Protein AF-D4K401-F1 (afdb_monomer_lite)

Sequence (372 aa):
MQKNMTDRTPGSYDDFVAYLGTVRTEEELFSRLTYWFAGQNRPEDVLSRSELVEARAKELGFWQGLTFRMERWLTDGKSELEAVGREEFQSRIAEDYAAYREKADAARARFRDRRRAAPLSFTPDCLENVPIQNVSWLVEGLLPMGEVSLLGADGGTGKGIWQAQLIAYVTAGRTSGFFPQPPEKTGSVLIFSGEDDPGKVLKARLADSSDIWDIARSVLMMGRDKNSEKLYLSHEKSSYSAPARTALLHIEQAKVEGVTTAVAVFDSRTDKKDADFVEERRVRTAQTKEDTAQTILDILSESKTASMGSEELCAEVLKQMNCSKRTFDNARAELKQAGKIKTVKLRERDGRNKNYIMLSYCGETSCDVRNI

InterPro domains:
  IPR027417 P-loop containing nucleoside triphosphate hydrolase [G3DSA:3.40.50.300] (126-208)

Organism: NCBI:txid718252

Secondary structure (DSSP, 8-state):
----TT-PPTT-HHHHHHHHTT--SHHHHTSHHHHHHHTT--TT-SS-HHHHHHHHHHHTTTTTTHHHHHHHHHHHHHHHHHHH-HHHHHHHHHHHHHHHHHHHHHHHHHHHHHHHH-S-------GGGS---PPPEEETTTEETTS-------TTSSHHHHHHHHHHHHHH----SS--S--SS---------SS-IIIIIHHHHHS-HHHHHH-SEEEEEEE-TTT--EEEEEEEESSSPPPPEEEEEEEEEEETTEEEEEEEEEEEES--HHHHHHPPP-----SHHHHHHHHHHHHHHSTTSEEEHHHHHHHHHHHH---HHHHHHHHHHHHHTTSEEEEEEE-TTS-EEEEEEE----S--------

Foldseek 3Di:
DDDPPPDDDPLDLVVLLVLLVPDQDPCSLLDLLLLSSQVSADPPRPDRSVVSSVVSCVVNVVPVPVVVVVVVSNVVSVVVCVPCHPVVSVVVSVVVVVVSVVVVVVVVVVVVVLLVVDPDNPDDDDPVPDDDDDFDAPAPPPHTPPDDDDDDDDPPPCPVVVVLVSQCQQAVQDADPVRNGGGPHHDHDDDDDDPADVVPGVCVVCVVPCSVVVSDQWDWDWDAQLAPRWIKIFTDDHNPDPGDFIWTWHWDFDQDSNDTDTDTHTDDGHNDHPVNRVPDDHAAADPDLVVLLVVLQVVLVPDPQSKDFPVVSLVVSCRRHVDDSVSNVVSVVVCVVVQQKDWDWDQDPVRDTTIMIGGRDDDDDDDPPPDD

Radius of gyration: 35.13 Å; chains: 1; bounding box: 84×52×98 Å

Structure (mmCIF, N/CA/C/O backbone):
data_AF-D4K401-F1
#
_entry.id   AF-D4K401-F1
#
loop_
_atom_site.group_PDB
_atom_site.id
_atom_site.type_symbol
_atom_site.label_atom_id
_atom_site.label_alt_id
_atom_site.label_comp_id
_atom_site.label_asym_id
_atom_site.label_entity_id
_atom_site.label_seq_id
_atom_site.pdbx_PDB_ins_code
_atom_site.Cartn_x
_atom_site.Cartn_y
_atom_site.Cartn_z
_atom_site.occupancy
_atom_site.B_iso_or_equiv
_atom_site.auth_seq_id
_atom_site.auth_comp_id
_atom_site.auth_asym_id
_atom_site.auth_atom_id
_atom_site.pdbx_PDB_model_num
ATOM 1 N N . MET A 1 1 ? 10.205 -10.934 -45.085 1.00 32.03 1 MET A N 1
ATOM 2 C CA . MET A 1 1 ? 11.564 -10.932 -44.495 1.00 32.03 1 MET A CA 1
ATOM 3 C C . MET A 1 1 ? 11.795 -9.582 -43.830 1.00 32.03 1 MET A C 1
ATOM 5 O O . MET A 1 1 ? 12.249 -8.658 -44.491 1.00 32.03 1 MET A O 1
ATOM 9 N N . GLN A 1 2 ? 11.408 -9.422 -42.562 1.00 31.53 2 GLN A N 1
ATOM 10 C CA . GLN A 1 2 ? 11.757 -8.214 -41.807 1.00 31.53 2 GLN A CA 1
ATOM 11 C C . GLN A 1 2 ? 13.230 -8.319 -41.403 1.00 31.53 2 GLN A C 1
ATOM 13 O O . GLN A 1 2 ? 13.634 -9.273 -40.741 1.00 31.53 2 GLN A O 1
ATOM 18 N N . LYS A 1 3 ? 14.045 -7.369 -41.865 1.00 30.27 3 LYS A N 1
ATOM 19 C CA . LYS A 1 3 ? 15.431 -7.189 -41.422 1.00 30.27 3 LYS A CA 1
ATOM 20 C C . LYS A 1 3 ? 15.388 -6.942 -39.910 1.00 30.27 3 LYS A C 1
ATOM 22 O O . LYS A 1 3 ? 14.691 -6.030 -39.475 1.00 30.27 3 LYS A O 1
ATOM 27 N N . ASN A 1 4 ? 16.093 -7.749 -39.119 1.00 34.34 4 ASN A N 1
ATOM 28 C CA . ASN A 1 4 ? 16.219 -7.539 -37.678 1.00 34.34 4 ASN A CA 1
ATOM 29 C C . ASN A 1 4 ? 16.719 -6.104 -37.417 1.00 34.34 4 ASN A C 1
ATOM 31 O O . ASN A 1 4 ? 17.880 -5.803 -37.674 1.00 34.34 4 ASN A O 1
ATOM 35 N N . MET A 1 5 ? 15.858 -5.229 -36.890 1.00 39.09 5 MET A N 1
ATOM 36 C CA . MET A 1 5 ? 16.157 -3.837 -36.494 1.00 39.09 5 MET A CA 1
ATOM 37 C C . MET A 1 5 ? 17.164 -3.720 -35.327 1.00 39.09 5 MET A C 1
ATOM 39 O O . MET A 1 5 ? 17.257 -2.685 -34.676 1.00 39.09 5 MET A O 1
ATOM 43 N N . THR A 1 6 ? 17.898 -4.785 -35.006 1.00 49.25 6 THR A N 1
ATOM 44 C CA . THR A 1 6 ? 18.795 -4.849 -33.845 1.00 49.25 6 THR A CA 1
ATOM 45 C C . THR A 1 6 ? 20.272 -4.750 -34.193 1.00 49.25 6 THR A C 1
ATOM 47 O O . THR A 1 6 ? 21.081 -4.650 -33.271 1.00 49.25 6 THR A O 1
ATOM 50 N N . ASP A 1 7 ? 20.643 -4.757 -35.475 1.00 53.47 7 ASP A N 1
ATOM 51 C CA . ASP A 1 7 ? 22.047 -4.626 -35.863 1.00 53.47 7 ASP A CA 1
ATOM 52 C C . ASP A 1 7 ? 22.381 -3.161 -36.134 1.00 53.47 7 ASP A C 1
ATOM 54 O O . ASP A 1 7 ? 22.271 -2.649 -37.248 1.00 53.47 7 ASP A O 1
ATOM 58 N N . ARG A 1 8 ? 22.714 -2.451 -35.053 1.00 69.44 8 ARG A N 1
ATOM 59 C CA . ARG A 1 8 ? 23.278 -1.104 -35.148 1.00 69.44 8 ARG A CA 1
ATOM 60 C C . ARG A 1 8 ? 24.599 -1.196 -35.899 1.00 69.44 8 ARG A C 1
ATOM 62 O O . ARG A 1 8 ? 25.442 -2.021 -35.549 1.00 69.44 8 ARG A O 1
ATOM 69 N N . THR A 1 9 ? 24.777 -0.342 -36.902 1.00 77.88 9 THR A N 1
ATOM 70 C CA . THR A 1 9 ? 26.033 -0.253 -37.647 1.00 77.88 9 THR A CA 1
ATOM 71 C C . THR A 1 9 ? 27.174 0.070 -36.671 1.00 77.88 9 THR A C 1
ATOM 73 O O . THR A 1 9 ? 27.046 1.055 -35.934 1.00 77.88 9 THR A O 1
ATOM 76 N N . PRO A 1 10 ? 28.272 -0.709 -36.643 1.00 79.25 10 PRO A N 1
ATOM 77 C CA . PRO A 1 10 ? 29.403 -0.445 -35.757 1.00 79.25 10 PRO A CA 1
ATOM 78 C C . PRO A 1 10 ? 29.920 0.989 -35.899 1.00 79.25 10 PRO A C 1
ATOM 80 O O . PRO A 1 10 ? 30.112 1.470 -37.018 1.00 79.25 10 PRO A O 1
ATOM 83 N N . GLY A 1 11 ? 30.108 1.690 -34.779 1.00 79.50 11 GLY A N 1
ATOM 84 C CA . GLY A 1 11 ? 30.597 3.079 -34.786 1.00 79.50 11 GLY A CA 1
ATOM 85 C C . GLY A 1 11 ? 29.540 4.141 -35.135 1.00 79.50 11 GLY A C 1
ATOM 86 O O . GLY A 1 11 ? 29.838 5.342 -35.134 1.00 79.50 11 GLY A O 1
ATOM 87 N N . SER A 1 12 ? 28.296 3.736 -35.420 1.00 85.56 12 SER A N 1
ATOM 88 C CA . SER A 1 12 ? 27.183 4.671 -35.634 1.00 85.56 12 SER A CA 1
ATOM 89 C C . SER A 1 12 ? 26.840 5.467 -34.374 1.00 85.56 12 SER A C 1
ATOM 91 O O . SER A 1 12 ? 27.224 5.107 -33.262 1.00 85.56 12 SER A O 1
ATOM 93 N N . TYR A 1 13 ? 26.094 6.555 -34.559 1.00 82.69 13 TYR A N 1
ATOM 94 C CA . TYR A 1 13 ? 25.612 7.387 -33.460 1.00 82.69 13 TYR A CA 1
ATOM 95 C C . TYR A 1 13 ? 24.784 6.577 -32.448 1.00 82.69 13 TYR A C 1
ATOM 97 O O . TYR A 1 13 ? 25.064 6.601 -31.252 1.00 82.69 13 TYR A O 1
ATOM 105 N N . ASP A 1 14 ? 23.840 5.766 -32.934 1.00 84.19 14 ASP A N 1
ATOM 106 C CA . ASP A 1 14 ? 22.995 4.909 -32.091 1.00 84.19 14 ASP A CA 1
ATOM 107 C C . ASP A 1 14 ? 23.788 3.836 -31.340 1.00 84.19 14 ASP A C 1
ATOM 109 O O . ASP A 1 14 ? 23.424 3.440 -30.228 1.00 84.19 14 ASP A O 1
ATOM 113 N N . ASP A 1 15 ? 24.856 3.327 -31.955 1.00 86.50 15 ASP A N 1
ATOM 114 C CA . ASP A 1 15 ? 25.764 2.378 -31.314 1.00 86.50 15 ASP A CA 1
ATOM 115 C C . ASP A 1 15 ? 26.569 3.055 -30.200 1.00 86.50 15 ASP A C 1
ATOM 117 O O . ASP A 1 15 ? 26.701 2.498 -29.110 1.00 86.50 15 ASP A O 1
ATOM 121 N N . PHE A 1 16 ? 26.999 4.299 -30.413 1.00 90.12 16 PHE A N 1
ATOM 122 C CA . PHE A 1 16 ? 27.696 5.070 -29.393 1.00 90.12 16 PHE A CA 1
ATOM 123 C C . PHE A 1 16 ? 26.806 5.431 -28.196 1.00 90.12 16 PHE A C 1
ATOM 125 O O . PHE A 1 16 ? 27.202 5.230 -27.047 1.00 90.12 16 PHE A O 1
ATOM 132 N N . VAL A 1 17 ? 25.577 5.898 -28.440 1.00 87.44 17 VAL A N 1
ATOM 133 C CA . VAL A 1 17 ? 24.598 6.180 -27.373 1.00 87.44 17 VAL A CA 1
ATOM 134 C C . VAL A 1 17 ? 24.331 4.922 -26.544 1.00 87.44 17 VAL A C 1
ATOM 136 O O . VAL A 1 17 ? 24.273 4.962 -25.314 1.00 87.44 17 VAL A O 1
ATOM 139 N N . ALA A 1 18 ? 24.214 3.776 -27.211 1.00 86.19 18 ALA A N 1
ATOM 140 C CA . ALA A 1 18 ? 24.029 2.502 -26.539 1.00 86.19 18 ALA A CA 1
ATOM 141 C C . ALA A 1 18 ? 25.227 2.090 -25.690 1.00 86.19 18 ALA A C 1
ATOM 143 O O . ALA A 1 18 ? 25.038 1.646 -24.557 1.00 86.19 18 ALA A O 1
ATOM 144 N N . TYR A 1 19 ? 26.433 2.252 -26.231 1.00 90.56 19 TYR A N 1
ATOM 145 C CA . TYR A 1 19 ? 27.680 2.012 -25.524 1.00 90.56 19 TYR A CA 1
ATOM 146 C C . TYR A 1 19 ? 27.774 2.876 -24.258 1.00 90.56 19 TYR A C 1
ATOM 148 O O . TYR A 1 19 ? 27.952 2.327 -23.169 1.00 90.56 19 TYR A O 1
ATOM 156 N N . LEU A 1 20 ? 27.533 4.189 -24.350 1.00 89.88 20 LEU A N 1
ATOM 157 C CA . LEU A 1 20 ? 27.521 5.088 -23.186 1.00 89.88 20 LEU A CA 1
ATOM 158 C C . LEU A 1 20 ? 26.487 4.668 -22.135 1.00 89.88 20 LEU A C 1
ATOM 160 O O . LEU A 1 20 ? 26.765 4.706 -20.937 1.00 89.88 20 LEU A O 1
ATOM 164 N N . GLY A 1 21 ? 25.327 4.170 -22.568 1.00 87.00 21 GLY A N 1
ATOM 165 C CA . GLY A 1 21 ? 24.317 3.590 -21.681 1.00 87.00 21 GLY A CA 1
ATOM 166 C C . GLY A 1 21 ? 24.797 2.365 -20.887 1.00 87.00 21 GLY A C 1
ATOM 167 O O . GLY A 1 21 ? 24.176 2.012 -19.879 1.00 87.00 21 GLY A O 1
ATOM 168 N N . THR A 1 22 ? 25.908 1.727 -21.276 1.00 86.75 22 THR A N 1
ATOM 169 C CA . THR A 1 22 ? 26.549 0.620 -20.537 1.00 86.75 22 THR A CA 1
ATOM 170 C C . THR A 1 22 ? 27.665 1.059 -19.591 1.00 86.75 22 THR A C 1
ATOM 172 O O . THR A 1 22 ? 27.947 0.331 -18.643 1.00 86.75 22 THR A O 1
ATOM 175 N N . VAL A 1 23 ? 28.229 2.255 -19.778 1.00 88.56 23 VAL A N 1
ATOM 176 C CA . VAL A 1 23 ? 29.328 2.798 -18.965 1.00 88.56 23 VAL A CA 1
ATOM 177 C C . VAL A 1 23 ? 28.854 3.079 -17.540 1.00 88.56 23 VAL A C 1
ATOM 179 O O . VAL A 1 23 ? 27.800 3.694 -17.335 1.00 88.56 23 VAL A O 1
ATOM 182 N N . ARG A 1 24 ? 29.590 2.601 -16.537 1.00 87.38 24 ARG A N 1
ATOM 183 C CA . ARG A 1 24 ? 29.271 2.775 -15.109 1.00 87.38 24 ARG A CA 1
ATOM 184 C C . ARG A 1 24 ? 30.411 3.388 -14.309 1.00 87.38 24 ARG A C 1
ATOM 186 O O . ARG A 1 24 ? 30.124 4.003 -13.288 1.00 87.38 24 ARG A O 1
ATOM 193 N N . THR A 1 25 ? 31.656 3.223 -14.746 1.00 88.19 25 THR A N 1
ATOM 194 C CA . THR A 1 25 ? 32.826 3.742 -14.027 1.00 88.19 25 THR A CA 1
ATOM 195 C C . THR A 1 25 ? 33.515 4.862 -14.792 1.00 88.19 25 THR A C 1
ATOM 197 O O . THR A 1 25 ? 33.257 5.088 -15.977 1.00 88.19 25 THR A O 1
ATOM 200 N N . GLU A 1 26 ? 34.385 5.582 -14.089 1.00 84.50 26 GLU A N 1
ATOM 201 C CA . GLU A 1 26 ? 35.172 6.657 -14.676 1.00 84.50 26 GLU A CA 1
ATOM 202 C C . GLU A 1 26 ? 36.169 6.111 -15.714 1.00 84.50 26 GLU A C 1
ATOM 204 O O . GLU A 1 26 ? 36.326 6.692 -16.785 1.00 84.50 26 GLU A O 1
ATOM 209 N N . GLU A 1 27 ? 36.775 4.953 -15.450 1.00 85.19 27 GLU A N 1
ATOM 210 C CA . GLU A 1 27 ? 37.719 4.298 -16.361 1.00 85.19 27 GLU A CA 1
ATOM 211 C C . GLU A 1 27 ? 37.040 3.822 -17.650 1.00 85.19 27 GLU A C 1
ATOM 213 O O . GLU A 1 27 ? 37.614 3.927 -18.732 1.00 85.19 27 GLU A O 1
ATOM 218 N N . GLU A 1 28 ? 35.804 3.320 -17.556 1.00 87.81 28 GLU A N 1
ATOM 219 C CA . GLU A 1 28 ? 35.008 2.952 -18.730 1.00 87.81 28 GLU A CA 1
ATOM 220 C C . GLU A 1 28 ? 34.645 4.200 -19.556 1.00 87.81 28 GLU A C 1
ATOM 222 O O . GLU A 1 28 ? 34.683 4.161 -20.788 1.00 87.81 28 GLU A O 1
ATOM 227 N N . LEU A 1 29 ? 34.331 5.318 -18.888 1.00 88.69 29 LEU A N 1
ATOM 228 C CA . LEU A 1 29 ? 33.978 6.573 -19.548 1.00 88.69 29 LEU A CA 1
ATOM 229 C C . LEU A 1 29 ? 35.176 7.189 -20.273 1.00 88.69 29 LEU A C 1
ATOM 231 O O . LEU A 1 29 ? 35.044 7.563 -21.432 1.00 88.69 29 LEU A O 1
ATOM 235 N N . PHE A 1 30 ? 36.349 7.217 -19.643 1.00 86.69 30 PHE A N 1
ATOM 236 C CA . PHE A 1 30 ? 37.601 7.695 -20.239 1.00 86.69 30 PHE A CA 1
ATOM 237 C C . PHE A 1 30 ? 38.424 6.559 -20.859 1.00 86.69 30 PHE A C 1
ATOM 239 O O . PHE A 1 30 ? 39.655 6.579 -20.864 1.00 86.69 30 PHE A O 1
ATOM 246 N N . SER A 1 31 ? 37.748 5.559 -21.420 1.00 89.25 31 SER A N 1
ATOM 247 C CA . SER A 1 31 ? 38.411 4.458 -22.106 1.00 89.25 31 SER A CA 1
ATOM 248 C C . SER A 1 31 ? 38.867 4.846 -23.515 1.00 89.25 31 SER A C 1
ATOM 250 O O . SER A 1 31 ? 38.372 5.790 -24.143 1.00 89.25 31 SER A O 1
ATOM 252 N N . ARG A 1 32 ? 39.790 4.049 -24.053 1.00 89.44 32 ARG A N 1
ATOM 253 C CA . ARG A 1 32 ? 40.228 4.113 -25.450 1.00 89.44 32 ARG A CA 1
ATOM 254 C C . ARG A 1 32 ? 39.065 3.900 -26.432 1.00 89.44 32 ARG A C 1
ATOM 256 O O . ARG A 1 32 ? 39.006 4.549 -27.476 1.00 89.44 32 ARG A O 1
ATOM 263 N N . LEU A 1 33 ? 38.098 3.051 -26.077 1.00 88.81 33 LEU A N 1
ATOM 264 C CA . LEU A 1 33 ? 36.901 2.815 -26.885 1.00 88.81 33 LEU A CA 1
ATOM 265 C C . LEU A 1 33 ? 35.997 4.055 -26.938 1.00 88.81 33 LEU A C 1
ATOM 267 O O . LEU A 1 33 ? 35.567 4.445 -28.025 1.00 88.81 33 LEU A O 1
ATOM 271 N N . THR A 1 34 ? 35.773 4.732 -25.805 1.00 88.81 34 THR A N 1
ATOM 272 C CA . THR A 1 34 ? 35.054 6.017 -25.787 1.00 88.81 34 THR A CA 1
ATOM 273 C C . THR A 1 34 ? 35.764 7.062 -26.643 1.00 88.81 34 THR A C 1
ATOM 275 O O . THR A 1 34 ? 35.102 7.819 -27.350 1.00 88.81 34 THR A O 1
ATOM 278 N N . TYR A 1 35 ? 37.102 7.076 -26.638 1.00 87.12 35 TYR A N 1
ATOM 279 C CA . TYR A 1 35 ? 37.901 8.023 -27.420 1.00 87.12 35 TYR A CA 1
ATOM 280 C C . TYR A 1 35 ? 37.688 7.800 -28.918 1.00 87.12 35 TYR A C 1
ATOM 282 O O . TYR A 1 35 ? 37.386 8.735 -29.663 1.00 87.12 35 TYR A O 1
ATOM 290 N N . TRP A 1 36 ? 37.753 6.541 -29.353 1.00 88.38 36 TRP A N 1
ATOM 291 C CA . TRP A 1 36 ? 37.489 6.162 -30.738 1.00 88.38 36 TRP A CA 1
ATOM 292 C C . TRP A 1 36 ? 36.065 6.500 -31.188 1.00 88.38 36 TRP A C 1
ATOM 294 O O . TRP A 1 36 ? 35.868 6.958 -32.315 1.00 88.38 36 TRP A O 1
ATOM 304 N N . PHE A 1 37 ? 35.062 6.312 -30.327 1.00 87.75 37 PHE A N 1
ATOM 305 C CA . PHE A 1 37 ? 33.694 6.705 -30.647 1.00 87.75 37 PHE A CA 1
ATOM 306 C C . PHE A 1 37 ? 33.516 8.225 -30.709 1.00 87.75 37 PHE A C 1
ATOM 308 O O . PHE A 1 37 ? 32.861 8.708 -31.635 1.00 87.75 37 PHE A O 1
ATOM 315 N N . ALA A 1 38 ? 34.088 8.970 -29.758 1.00 85.62 38 ALA A N 1
ATOM 316 C CA . ALA A 1 38 ? 34.001 10.427 -29.693 1.00 85.62 38 ALA A CA 1
ATOM 317 C C . ALA A 1 38 ? 34.680 11.099 -30.898 1.00 85.62 38 ALA A C 1
ATOM 319 O O . ALA A 1 38 ? 34.167 12.083 -31.429 1.00 85.62 38 ALA A O 1
ATOM 320 N N . GLY A 1 39 ? 35.779 10.516 -31.392 1.00 82.06 39 GLY A N 1
ATOM 321 C CA . GLY A 1 39 ? 36.499 10.978 -32.583 1.00 82.06 39 GLY A CA 1
ATOM 322 C C . GLY A 1 39 ? 35.775 10.754 -33.918 1.00 82.06 39 GLY A C 1
ATOM 323 O O . GLY A 1 39 ? 36.250 11.218 -34.951 1.00 82.06 39 GLY A O 1
ATOM 324 N N . GLN A 1 40 ? 34.629 10.068 -33.926 1.00 81.00 40 GLN A N 1
ATOM 325 C CA . GLN A 1 40 ? 33.832 9.785 -35.128 1.00 81.00 40 GLN A CA 1
ATOM 326 C C . GLN A 1 40 ? 32.641 10.734 -35.305 1.00 81.00 40 GLN A C 1
ATOM 328 O O . GLN A 1 40 ? 31.623 10.342 -35.873 1.00 81.00 40 GLN A O 1
ATOM 333 N N . ASN A 1 41 ? 32.746 11.963 -34.802 1.00 77.25 41 ASN A N 1
ATOM 334 C CA . ASN A 1 41 ? 31.675 12.951 -34.884 1.00 77.25 41 ASN A CA 1
ATOM 335 C C . ASN A 1 41 ? 31.267 13.198 -36.350 1.00 77.25 41 ASN A C 1
ATOM 337 O O . ASN A 1 41 ? 32.122 13.486 -37.194 1.00 77.25 41 ASN A O 1
ATOM 341 N N . ARG A 1 42 ? 29.973 13.077 -36.663 1.00 79.31 42 ARG A N 1
ATOM 342 C CA . ARG A 1 42 ? 29.426 13.326 -38.008 1.00 79.31 42 ARG A CA 1
ATOM 343 C C . ARG A 1 42 ? 28.490 14.538 -37.995 1.00 79.31 42 ARG A C 1
ATOM 345 O O . ARG A 1 42 ? 27.847 14.778 -36.981 1.00 79.31 42 ARG A O 1
ATOM 352 N N . PRO A 1 43 ? 28.338 15.266 -39.117 1.00 73.31 43 PRO A N 1
ATOM 353 C CA . PRO A 1 43 ? 27.378 16.374 -39.218 1.00 73.31 43 PRO A CA 1
ATOM 354 C C . PRO A 1 43 ? 25.918 15.963 -38.975 1.00 73.31 43 PRO A C 1
ATOM 356 O O . PRO A 1 43 ? 25.078 16.811 -38.705 1.00 73.31 43 PRO A O 1
ATOM 359 N N . GLU A 1 44 ? 25.625 14.669 -39.110 1.00 79.00 44 GLU A N 1
ATOM 360 C CA . GLU A 1 44 ? 24.291 14.072 -38.971 1.00 79.00 44 GLU A CA 1
ATOM 361 C C . GLU A 1 44 ? 24.009 13.572 -37.543 1.00 79.00 44 GLU A C 1
ATOM 363 O O . GLU A 1 44 ? 22.917 13.080 -37.261 1.00 79.00 44 GLU A O 1
ATOM 368 N N . ASP A 1 45 ? 24.992 13.678 -36.642 1.00 81.38 45 ASP A N 1
ATOM 369 C CA . ASP A 1 45 ? 24.836 13.313 -35.238 1.00 81.38 45 ASP A CA 1
ATOM 370 C C . ASP A 1 45 ? 23.927 14.346 -34.534 1.00 81.38 45 ASP A C 1
ATOM 372 O O . ASP A 1 45 ? 24.106 15.555 -34.674 1.00 81.38 45 ASP A O 1
ATOM 376 N N . VAL A 1 46 ? 22.940 13.872 -33.761 1.00 80.81 46 VAL A N 1
ATOM 377 C CA . VAL A 1 46 ? 21.918 14.725 -33.106 1.00 80.81 46 VAL A CA 1
ATOM 378 C C . VAL A 1 46 ? 22.527 15.664 -32.056 1.00 80.81 46 VAL A C 1
ATOM 380 O O . VAL A 1 46 ? 22.062 16.784 -31.861 1.00 80.81 46 VAL A O 1
ATOM 383 N N . LEU A 1 47 ? 23.567 15.191 -31.378 1.00 82.44 47 LEU A N 1
ATOM 384 C CA . LEU A 1 47 ? 24.414 15.947 -30.460 1.00 82.44 47 LEU A CA 1
ATOM 385 C C . LEU A 1 47 ? 25.856 15.604 -30.787 1.00 82.44 47 LEU A C 1
ATOM 387 O O . LEU A 1 47 ? 26.128 14.486 -31.238 1.00 82.44 47 LEU A O 1
ATOM 391 N N . SER A 1 48 ? 26.785 16.514 -30.503 1.00 84.81 48 SER A N 1
ATOM 392 C CA . SER A 1 48 ? 28.189 16.154 -30.648 1.00 84.81 48 SER A CA 1
ATOM 393 C C . SER A 1 48 ? 28.517 14.990 -29.714 1.00 84.81 48 SER A C 1
ATOM 395 O O . SER A 1 48 ? 28.037 14.886 -28.580 1.00 84.81 48 SER A O 1
ATOM 397 N N . ARG A 1 49 ? 29.355 14.073 -30.187 1.00 86.38 49 ARG A N 1
ATOM 398 C CA . ARG A 1 49 ? 29.720 12.898 -29.390 1.00 86.38 49 ARG A CA 1
ATOM 399 C C . ARG A 1 49 ? 30.465 13.267 -28.103 1.00 86.38 49 ARG A C 1
ATOM 401 O O . ARG A 1 49 ? 30.319 12.573 -27.104 1.00 86.38 49 ARG A O 1
ATOM 408 N N . SER A 1 50 ? 31.188 14.385 -28.093 1.00 82.75 50 SER A N 1
ATOM 409 C CA . SER A 1 50 ? 31.775 14.982 -26.887 1.00 82.75 50 SER A CA 1
ATOM 410 C C . SER A 1 50 ? 30.719 15.425 -25.871 1.00 82.75 50 SER A C 1
ATOM 412 O O . SER A 1 50 ? 30.850 15.110 -24.691 1.00 82.75 50 SER A O 1
ATOM 414 N N . GLU A 1 51 ? 29.633 16.068 -26.313 1.00 84.44 51 GLU A N 1
ATOM 415 C CA . GLU A 1 51 ? 28.529 16.466 -25.423 1.00 84.44 51 GLU A CA 1
ATOM 416 C C . GLU A 1 51 ? 27.824 15.251 -24.806 1.00 84.44 51 GLU A C 1
ATOM 418 O O . GLU A 1 51 ? 27.374 15.313 -23.663 1.00 84.44 51 GLU A O 1
ATOM 423 N N . LEU A 1 52 ? 27.753 14.119 -25.517 1.00 87.94 52 LEU A N 1
ATOM 424 C CA . LEU A 1 52 ? 27.213 12.877 -24.955 1.00 87.94 52 LEU A CA 1
ATOM 425 C C . LEU A 1 52 ? 28.098 12.308 -23.837 1.00 87.94 52 LEU A C 1
ATOM 427 O O . LEU A 1 52 ? 27.578 11.850 -22.816 1.00 87.94 52 LEU A O 1
ATOM 431 N N . VAL A 1 53 ? 29.425 12.354 -24.003 1.00 87.88 53 VAL A N 1
ATOM 432 C CA . VAL A 1 53 ? 30.376 11.962 -22.947 1.00 87.88 53 VAL A CA 1
ATOM 433 C C . VAL A 1 53 ? 30.222 12.882 -21.739 1.00 87.88 53 VAL A C 1
ATOM 435 O O . VAL A 1 53 ? 30.151 12.405 -20.608 1.00 87.88 53 VAL A O 1
ATOM 438 N N . GLU A 1 54 ? 30.084 14.189 -21.971 1.00 86.00 54 GLU A N 1
ATOM 439 C CA . GLU A 1 54 ? 29.835 15.165 -20.912 1.00 86.00 54 GLU A CA 1
ATOM 440 C C . GLU A 1 54 ? 28.533 14.896 -20.158 1.00 86.00 54 GLU A C 1
ATOM 442 O O . GLU A 1 54 ? 28.516 14.870 -18.926 1.00 86.00 54 GLU A O 1
ATOM 447 N N . ALA A 1 55 ? 27.437 14.678 -20.884 1.00 87.31 55 ALA A N 1
ATOM 448 C CA . ALA A 1 55 ? 26.142 14.369 -20.294 1.00 87.31 55 ALA A CA 1
ATOM 449 C C . ALA A 1 55 ? 26.222 13.104 -19.431 1.00 87.31 55 ALA A C 1
ATOM 451 O O . ALA A 1 55 ? 25.734 13.095 -18.298 1.00 87.31 55 ALA A O 1
ATOM 452 N N . ARG A 1 56 ? 26.915 12.067 -19.919 1.00 89.06 56 ARG A N 1
ATOM 453 C CA . ARG A 1 56 ? 27.120 10.826 -19.170 1.00 89.06 56 ARG A CA 1
ATOM 454 C C . ARG A 1 56 ? 27.991 11.031 -17.929 1.00 89.06 56 ARG A C 1
ATOM 456 O O . ARG A 1 56 ? 27.690 10.470 -16.878 1.00 89.06 56 ARG A O 1
ATOM 463 N N . ALA A 1 57 ? 29.028 11.864 -18.013 1.00 86.44 57 ALA A N 1
ATOM 464 C CA . ALA A 1 57 ? 29.864 12.220 -16.868 1.00 86.44 57 ALA A CA 1
ATOM 465 C C . ALA A 1 57 ? 29.070 12.951 -15.773 1.00 86.44 57 ALA A C 1
ATOM 467 O O . ALA A 1 57 ? 29.256 12.668 -14.588 1.00 86.44 57 ALA A O 1
ATOM 468 N N . LYS A 1 58 ? 28.168 13.871 -16.160 1.00 85.44 58 LYS A N 1
ATOM 469 C CA . LYS A 1 58 ? 27.250 14.555 -15.228 1.00 85.44 58 LYS A CA 1
ATOM 470 C C . LYS A 1 58 ? 26.322 13.563 -14.545 1.00 85.44 58 LYS A C 1
ATOM 472 O O . LYS A 1 58 ? 26.183 13.613 -13.328 1.00 85.44 58 LYS A O 1
ATOM 477 N N . GLU A 1 59 ? 25.722 12.662 -15.319 1.00 86.44 59 GLU A N 1
ATOM 478 C CA . GLU A 1 59 ? 24.803 11.642 -14.808 1.00 86.44 59 GLU A CA 1
ATOM 479 C C . GLU A 1 59 ? 25.473 10.728 -13.771 1.00 86.44 59 GLU A C 1
ATOM 481 O O . GLU A 1 59 ? 24.875 10.414 -12.745 1.00 86.44 59 GLU A O 1
ATOM 486 N N . LEU A 1 60 ? 26.729 10.337 -14.008 1.00 85.00 60 LEU A N 1
ATOM 487 C CA . LEU A 1 60 ? 27.493 9.470 -13.105 1.00 85.00 60 LEU A CA 1
ATOM 488 C C . LEU A 1 60 ? 28.166 10.221 -11.942 1.00 85.00 60 LEU A C 1
ATOM 490 O O . LEU A 1 60 ? 28.788 9.594 -11.088 1.00 85.00 60 LEU A O 1
ATOM 494 N N . GLY A 1 61 ? 28.043 11.550 -11.878 1.00 83.25 61 GLY A N 1
ATOM 495 C CA . GLY A 1 61 ? 28.630 12.361 -10.810 1.00 83.25 61 GLY A CA 1
ATOM 496 C C . GLY A 1 61 ? 30.145 12.582 -10.925 1.00 83.25 61 GLY A C 1
ATOM 497 O O . GLY A 1 61 ? 30.754 13.084 -9.984 1.00 83.25 61 GLY A O 1
ATOM 498 N N . PHE A 1 62 ? 30.762 12.284 -12.074 1.00 79.81 62 PHE A N 1
ATOM 499 C CA . PHE A 1 62 ? 32.204 12.470 -12.323 1.00 79.81 62 PHE A CA 1
ATOM 500 C C . PHE A 1 62 ? 32.582 13.913 -12.702 1.00 79.81 62 PHE A C 1
ATOM 502 O O . PHE A 1 62 ? 33.706 14.195 -13.110 1.00 79.81 62 PHE A O 1
ATOM 509 N N . TRP A 1 63 ? 31.644 14.856 -12.581 1.00 67.25 63 TRP A N 1
ATOM 510 C CA . TRP A 1 63 ? 31.805 16.223 -13.083 1.00 67.25 63 TRP A CA 1
ATOM 511 C C . TRP A 1 63 ? 32.802 17.083 -12.279 1.00 67.25 63 TRP A C 1
ATOM 513 O O . TRP A 1 63 ? 33.273 18.112 -12.768 1.00 67.25 63 TRP A O 1
ATOM 523 N N . GLN A 1 64 ? 33.167 16.681 -11.055 1.00 63.75 64 GLN A N 1
ATOM 524 C CA . GLN A 1 64 ? 34.182 17.387 -10.265 1.00 63.75 64 GLN A CA 1
ATOM 525 C C . GLN A 1 64 ? 35.593 17.125 -10.829 1.00 63.75 64 GLN A C 1
ATOM 527 O O . GLN A 1 64 ? 36.180 16.074 -10.592 1.00 63.75 64 GLN A O 1
ATOM 532 N N . GLY A 1 65 ? 36.152 18.098 -11.561 1.00 60.75 65 GLY A N 1
ATOM 533 C CA . GLY A 1 65 ? 37.502 18.024 -12.151 1.00 60.75 65 GLY A CA 1
ATOM 534 C C . GLY A 1 65 ? 37.551 17.703 -13.653 1.00 60.75 65 GLY A C 1
ATOM 535 O O . GLY A 1 65 ? 38.627 17.435 -14.187 1.00 60.75 65 GLY A O 1
ATOM 536 N N . LEU A 1 66 ? 36.405 17.746 -14.342 1.00 63.56 66 LEU A N 1
ATOM 537 C CA . LEU A 1 66 ? 36.250 17.283 -15.724 1.00 63.56 66 LEU A CA 1
ATOM 538 C C . LEU A 1 66 ? 37.039 18.088 -16.772 1.00 63.56 66 LEU A C 1
ATOM 540 O O . LEU A 1 66 ? 37.544 17.507 -17.728 1.00 63.56 66 LEU A O 1
ATOM 544 N N . THR A 1 67 ? 37.186 19.402 -16.591 1.00 61.31 67 THR A N 1
ATOM 545 C CA . THR A 1 67 ? 37.868 20.275 -17.566 1.00 61.31 67 THR A CA 1
ATOM 546 C C . THR A 1 67 ? 39.317 19.854 -17.806 1.00 61.31 67 THR A C 1
ATOM 548 O O . THR A 1 67 ? 39.741 19.749 -18.949 1.00 61.31 67 THR A O 1
ATOM 551 N N . PHE A 1 68 ? 40.054 19.511 -16.746 1.00 59.94 68 PHE A N 1
ATOM 552 C CA . PHE A 1 68 ? 41.443 19.055 -16.861 1.00 59.94 68 PHE A CA 1
ATOM 553 C C . PHE A 1 68 ? 41.553 17.575 -17.270 1.00 59.94 68 PHE A C 1
ATOM 555 O O . PHE A 1 68 ? 42.511 17.168 -17.926 1.00 59.94 68 PHE A O 1
ATOM 562 N N . ARG A 1 69 ? 40.567 16.748 -16.893 1.00 65.62 69 ARG A N 1
ATOM 563 C CA . ARG A 1 69 ? 40.551 15.309 -17.210 1.00 65.62 69 ARG A CA 1
ATOM 564 C C . ARG A 1 69 ? 40.226 15.037 -18.674 1.00 65.62 69 ARG A C 1
ATOM 566 O O . ARG A 1 69 ? 40.826 14.139 -19.249 1.00 65.62 69 ARG A O 1
ATOM 573 N N . MET A 1 70 ? 39.347 15.828 -19.288 1.00 68.62 70 MET A N 1
ATOM 574 C CA . MET A 1 70 ? 38.990 15.655 -20.696 1.00 68.62 70 MET A CA 1
ATOM 575 C C . MET A 1 70 ? 40.147 16.021 -21.631 1.00 68.62 70 MET A C 1
ATOM 577 O O . MET A 1 70 ? 40.452 15.261 -22.547 1.00 68.62 70 MET A O 1
ATOM 581 N N . GLU A 1 71 ? 40.847 17.128 -21.363 1.00 70.12 71 GLU A N 1
ATOM 582 C CA . GLU A 1 71 ? 42.050 17.515 -22.116 1.00 70.12 71 GLU A CA 1
ATOM 583 C C . GLU A 1 71 ? 43.165 16.474 -21.979 1.00 70.12 71 GLU A C 1
ATOM 585 O O . GLU A 1 71 ? 43.778 16.073 -22.973 1.00 70.12 71 GLU A O 1
ATOM 590 N N . ARG A 1 72 ? 43.394 15.984 -20.754 1.00 73.94 72 ARG A N 1
ATOM 591 C CA . ARG A 1 72 ? 44.377 14.932 -20.486 1.00 73.94 72 ARG A CA 1
ATOM 592 C C . ARG A 1 72 ? 44.018 13.625 -21.189 1.00 73.94 72 ARG A C 1
ATOM 594 O O . ARG A 1 72 ? 44.867 13.062 -21.858 1.00 73.94 72 ARG A O 1
ATOM 601 N N . TRP A 1 73 ? 42.765 13.188 -21.118 1.00 80.50 73 TRP A N 1
ATOM 602 C CA . TRP A 1 73 ? 42.296 11.968 -21.776 1.00 80.50 73 TRP A CA 1
ATOM 603 C C . TRP A 1 73 ? 42.411 12.030 -23.305 1.00 80.50 73 TRP A C 1
ATOM 605 O O . TRP A 1 73 ? 42.879 11.080 -23.932 1.00 80.50 73 TRP A O 1
ATOM 615 N N . LEU A 1 74 ? 42.050 13.164 -23.915 1.00 76.69 74 LEU A N 1
ATOM 616 C CA . LEU A 1 74 ? 42.238 13.375 -25.354 1.00 76.69 74 LEU A CA 1
ATOM 617 C C . LEU A 1 74 ? 43.724 13.339 -25.743 1.00 76.69 74 LEU A C 1
ATOM 619 O O . LEU A 1 74 ? 44.071 12.819 -26.806 1.00 76.69 74 LEU A O 1
ATOM 623 N N . THR A 1 75 ? 44.591 13.871 -24.877 1.00 78.56 75 THR A N 1
ATOM 624 C CA . THR A 1 75 ? 46.049 13.850 -25.052 1.00 78.56 75 THR A CA 1
ATOM 625 C C . THR A 1 75 ? 46.614 12.439 -24.893 1.00 78.56 75 THR A C 1
ATOM 627 O O . THR A 1 75 ? 47.439 12.023 -25.705 1.00 78.56 75 THR A O 1
ATOM 630 N N . ASP A 1 76 ? 46.139 11.680 -23.907 1.00 80.00 76 ASP A N 1
ATOM 631 C CA . ASP A 1 76 ? 46.567 10.309 -23.620 1.00 80.00 76 ASP A CA 1
ATOM 632 C C . ASP A 1 76 ? 46.165 9.366 -24.766 1.00 80.00 76 ASP A C 1
ATOM 634 O O . ASP A 1 76 ? 47.001 8.619 -25.273 1.00 80.00 76 ASP A O 1
ATOM 638 N N . GLY A 1 77 ? 44.925 9.468 -25.262 1.00 76.94 77 GLY A N 1
ATOM 639 C CA . GLY A 1 77 ? 44.455 8.688 -26.414 1.00 76.94 77 GLY A CA 1
ATOM 640 C C . GLY A 1 77 ? 45.209 9.014 -27.706 1.00 76.94 77 GLY A C 1
ATOM 641 O O . GLY A 1 77 ? 45.550 8.116 -28.480 1.00 76.94 77 GLY A O 1
ATOM 642 N N . LYS A 1 78 ? 45.539 10.294 -27.922 1.00 79.38 78 LYS A N 1
ATOM 643 C CA . LYS A 1 78 ? 46.366 10.719 -29.058 1.00 79.38 78 LYS A CA 1
ATOM 644 C C . LYS A 1 78 ? 47.805 10.201 -28.941 1.00 79.38 78 LYS A C 1
ATOM 646 O O . LYS A 1 78 ? 48.351 9.710 -29.924 1.00 79.38 78 LYS A O 1
ATOM 651 N N . SER A 1 79 ? 48.391 10.269 -27.748 1.00 81.44 79 SER A N 1
ATOM 652 C CA . SER A 1 79 ? 49.751 9.787 -27.476 1.00 81.44 79 SER A CA 1
ATOM 653 C C . SER A 1 79 ? 49.860 8.270 -27.639 1.00 81.44 79 SER A C 1
ATOM 655 O O . SER A 1 79 ? 50.850 7.780 -28.172 1.00 81.44 79 SER A O 1
ATOM 657 N N . GLU A 1 80 ? 48.832 7.516 -27.236 1.00 80.75 80 GLU A N 1
ATOM 658 C CA . GLU A 1 80 ? 48.771 6.069 -27.467 1.00 80.75 80 GLU A CA 1
ATOM 659 C C . GLU A 1 80 ? 48.693 5.745 -28.967 1.00 80.75 80 GLU A C 1
ATOM 661 O O . GLU A 1 80 ? 49.438 4.897 -29.454 1.00 80.75 80 GLU A O 1
ATOM 666 N N . LEU A 1 81 ? 47.859 6.455 -29.734 1.00 78.44 81 LEU A N 1
ATOM 667 C CA . LEU A 1 81 ? 47.794 6.283 -31.189 1.00 78.44 81 LEU A CA 1
ATOM 668 C C . LEU A 1 81 ? 49.149 6.553 -31.869 1.00 78.44 81 LEU A C 1
ATOM 670 O O . LEU A 1 81 ? 49.535 5.826 -32.786 1.00 78.44 81 LEU A O 1
ATOM 674 N N . GLU A 1 82 ? 49.868 7.586 -31.430 1.00 83.62 82 GLU A N 1
ATOM 675 C CA . GLU A 1 82 ? 51.189 7.947 -31.959 1.00 83.62 82 GLU A CA 1
ATOM 676 C C . GLU A 1 82 ? 52.278 6.933 -31.569 1.00 83.62 82 GLU A C 1
ATOM 678 O O . GLU A 1 82 ? 53.141 6.624 -32.389 1.00 83.62 82 GLU A O 1
ATOM 683 N N . ALA A 1 83 ? 52.225 6.382 -30.353 1.00 81.56 83 ALA A N 1
ATOM 684 C CA . ALA A 1 83 ? 53.235 5.458 -29.834 1.00 81.56 83 ALA A CA 1
ATOM 685 C C . ALA A 1 83 ? 53.135 4.045 -30.422 1.00 81.56 83 ALA A C 1
ATOM 687 O O . ALA A 1 83 ? 54.153 3.417 -30.704 1.00 81.56 83 ALA A O 1
ATOM 688 N N . VAL A 1 84 ? 51.913 3.534 -30.575 1.00 81.62 84 VAL A N 1
ATOM 689 C CA . VAL A 1 84 ? 51.667 2.148 -31.000 1.00 81.62 84 VAL A CA 1
ATOM 690 C C . VAL A 1 84 ? 51.399 2.060 -32.512 1.00 81.62 84 VAL A C 1
ATOM 692 O O . VAL A 1 84 ? 51.499 1.001 -33.125 1.00 81.62 84 VAL A O 1
ATOM 695 N N . GLY A 1 85 ? 51.099 3.193 -33.151 1.00 83.06 85 GLY A N 1
ATOM 696 C CA . GLY A 1 85 ? 50.788 3.259 -34.571 1.00 83.06 85 GLY A CA 1
ATOM 697 C C . GLY A 1 85 ? 49.344 2.862 -34.890 1.00 83.06 85 GLY A C 1
ATOM 698 O O . GLY A 1 85 ? 48.634 2.216 -34.117 1.00 83.06 85 GLY A O 1
ATOM 699 N N . ARG A 1 86 ? 48.883 3.282 -36.073 1.00 79.81 86 ARG A N 1
ATOM 700 C CA . ARG A 1 86 ? 47.467 3.214 -36.468 1.00 79.81 86 ARG A CA 1
ATOM 701 C C . ARG A 1 86 ? 46.910 1.790 -36.520 1.00 79.81 86 ARG A C 1
ATOM 703 O O . ARG A 1 86 ? 45.770 1.589 -36.116 1.00 79.81 86 ARG A O 1
ATOM 710 N N . GLU A 1 87 ? 47.679 0.835 -37.037 1.00 80.81 87 GLU A N 1
ATOM 711 C CA . GLU A 1 87 ? 47.221 -0.552 -37.211 1.00 80.81 87 GLU A CA 1
ATOM 712 C C . GLU A 1 87 ? 47.040 -1.261 -35.867 1.00 80.81 87 GLU A C 1
ATOM 714 O O . GLU A 1 87 ? 45.989 -1.849 -35.610 1.00 80.81 87 GLU A O 1
ATOM 719 N N . GLU A 1 88 ? 48.016 -1.144 -34.966 1.00 82.25 88 GLU A N 1
ATOM 720 C CA . GLU A 1 88 ? 47.937 -1.782 -33.653 1.00 82.25 88 GLU A CA 1
ATOM 721 C C . GLU A 1 88 ? 46.878 -1.109 -32.766 1.00 82.25 88 GLU A C 1
ATOM 723 O O . GLU A 1 88 ? 46.107 -1.794 -32.094 1.00 82.25 88 GLU A O 1
ATOM 728 N N . PHE A 1 89 ? 46.743 0.220 -32.835 1.00 81.69 89 PHE A N 1
ATOM 729 C CA . PHE A 1 89 ? 45.664 0.935 -32.149 1.00 81.69 89 PHE A CA 1
ATOM 730 C C . PHE A 1 89 ? 44.275 0.484 -32.631 1.00 81.69 89 PHE A C 1
ATOM 732 O O . PHE A 1 89 ? 43.373 0.274 -31.821 1.00 81.69 89 PHE A O 1
ATOM 739 N N . GLN A 1 90 ? 44.098 0.272 -33.941 1.00 83.31 90 GLN A N 1
ATOM 740 C CA . GLN A 1 90 ? 42.855 -0.274 -34.495 1.00 83.31 90 GLN A CA 1
ATOM 741 C C . GLN A 1 90 ? 42.576 -1.704 -34.019 1.00 83.31 90 GLN A C 1
ATOM 743 O O . GLN A 1 90 ? 41.423 -2.014 -33.717 1.00 83.31 90 GLN A O 1
ATOM 748 N N . SER A 1 91 ? 43.603 -2.552 -33.907 1.00 86.81 91 SER A N 1
ATOM 749 C CA . SER A 1 91 ? 43.457 -3.912 -33.367 1.00 86.81 91 SER A CA 1
ATOM 750 C C . SER A 1 91 ? 42.953 -3.890 -31.924 1.00 86.81 91 SER A C 1
ATOM 752 O O . SER A 1 91 ? 41.984 -4.569 -31.591 1.00 86.81 91 SER A O 1
ATOM 754 N N . ARG A 1 92 ? 43.542 -3.038 -31.078 1.00 86.31 92 ARG A N 1
ATOM 755 C CA . ARG A 1 92 ? 43.139 -2.904 -29.671 1.00 86.31 92 ARG A CA 1
ATOM 756 C C . ARG A 1 92 ? 41.718 -2.352 -29.516 1.00 86.31 92 ARG A C 1
ATOM 758 O O . ARG A 1 92 ? 40.967 -2.810 -28.663 1.00 86.31 92 ARG A O 1
ATOM 765 N N . ILE A 1 93 ? 41.314 -1.415 -30.377 1.00 87.31 93 ILE A N 1
ATOM 766 C CA . ILE A 1 93 ? 39.921 -0.945 -30.442 1.00 87.31 93 ILE A CA 1
ATOM 767 C C . ILE A 1 93 ? 38.965 -2.071 -30.838 1.00 87.31 93 ILE A C 1
ATOM 769 O O . ILE A 1 93 ? 37.873 -2.161 -30.282 1.00 87.31 93 ILE A O 1
ATOM 773 N N . ALA A 1 94 ? 39.346 -2.922 -31.793 1.00 85.50 94 ALA A N 1
ATOM 774 C CA . ALA A 1 94 ? 38.511 -4.040 -32.218 1.00 85.50 94 ALA A CA 1
ATOM 775 C C . ALA A 1 94 ? 38.287 -5.049 -31.078 1.00 85.50 94 ALA A C 1
ATOM 777 O O . ALA A 1 94 ? 37.167 -5.534 -30.910 1.00 85.50 94 ALA A O 1
ATOM 778 N N . GLU A 1 95 ? 39.313 -5.308 -30.264 1.00 87.88 95 GLU A N 1
ATOM 779 C CA . GLU A 1 95 ? 39.217 -6.127 -29.048 1.00 87.88 95 GLU A CA 1
ATOM 780 C C . GLU A 1 95 ? 38.291 -5.491 -28.000 1.00 87.88 95 GLU A C 1
ATOM 782 O O . GLU A 1 95 ? 37.342 -6.137 -27.545 1.00 87.88 95 GLU A O 1
ATOM 787 N N . ASP A 1 96 ? 38.499 -4.209 -27.674 1.00 88.38 96 ASP A N 1
ATOM 788 C CA . ASP A 1 96 ? 37.659 -3.469 -26.721 1.00 88.38 96 ASP A CA 1
ATOM 789 C C . ASP A 1 96 ? 36.186 -3.445 -27.179 1.00 88.38 96 ASP A C 1
ATOM 791 O O . ASP A 1 96 ? 35.254 -3.623 -26.386 1.00 88.38 96 ASP A O 1
ATOM 795 N N . TYR A 1 97 ? 35.960 -3.260 -28.483 1.00 87.69 97 TYR A N 1
ATOM 796 C CA . TYR A 1 97 ? 34.633 -3.250 -29.090 1.00 87.69 97 TYR A CA 1
ATOM 797 C C . TYR A 1 97 ? 33.964 -4.632 -29.049 1.00 87.69 97 TYR A C 1
ATOM 799 O O . TYR A 1 97 ? 32.771 -4.730 -28.741 1.00 87.69 97 TYR A O 1
ATOM 807 N N . ALA A 1 98 ? 34.713 -5.707 -29.315 1.00 87.44 98 ALA A N 1
ATOM 808 C CA . ALA A 1 98 ? 34.214 -7.076 -29.203 1.00 87.44 98 ALA A CA 1
ATOM 809 C C . ALA A 1 98 ? 33.792 -7.401 -27.761 1.00 87.44 98 ALA A C 1
ATOM 811 O O . ALA A 1 98 ? 32.693 -7.920 -27.551 1.00 87.44 98 ALA A O 1
ATOM 812 N N . ALA A 1 99 ? 34.599 -7.004 -26.772 1.00 87.44 99 ALA A N 1
ATOM 813 C CA . ALA A 1 99 ? 34.282 -7.175 -25.355 1.00 87.44 99 ALA A CA 1
ATOM 814 C C . ALA A 1 99 ? 33.008 -6.410 -24.944 1.00 87.44 99 ALA A C 1
ATOM 816 O O . ALA A 1 99 ? 32.150 -6.944 -24.232 1.00 87.44 99 ALA A O 1
ATOM 817 N N . TYR A 1 100 ? 32.834 -5.175 -25.432 1.00 87.25 100 TYR A N 1
ATOM 818 C CA . TYR A 1 100 ? 31.588 -4.422 -25.258 1.00 87.25 100 TYR A CA 1
ATOM 819 C C . TYR A 1 100 ? 30.386 -5.170 -25.851 1.00 87.25 100 TYR A C 1
ATOM 821 O O . TYR A 1 100 ? 29.372 -5.335 -25.164 1.00 87.25 100 TYR A O 1
ATOM 829 N N . ARG A 1 101 ? 30.481 -5.635 -27.105 1.00 85.50 101 ARG A N 1
ATOM 830 C CA . ARG A 1 101 ? 29.374 -6.326 -27.785 1.00 85.50 101 ARG A CA 1
ATOM 831 C C . ARG A 1 101 ? 28.990 -7.612 -27.073 1.00 85.50 101 ARG A C 1
ATOM 833 O O . ARG A 1 101 ? 27.803 -7.827 -26.847 1.00 85.50 101 ARG A O 1
ATOM 840 N N . GLU A 1 102 ? 29.961 -8.407 -26.639 1.00 85.56 102 GLU A N 1
ATOM 841 C CA . GLU A 1 102 ? 29.708 -9.626 -25.871 1.00 85.56 102 GLU A CA 1
ATOM 842 C C . GLU A 1 102 ? 28.971 -9.322 -24.556 1.00 85.56 102 GLU A C 1
ATOM 844 O O . GLU A 1 102 ? 27.933 -9.922 -24.263 1.00 85.56 102 GLU A O 1
ATOM 849 N N . LYS A 1 103 ? 29.435 -8.321 -23.792 1.00 82.94 103 LYS A N 1
ATOM 850 C CA . LYS A 1 103 ? 28.787 -7.874 -22.544 1.00 82.94 103 LYS A CA 1
ATOM 851 C C . LYS A 1 103 ? 27.362 -7.369 -22.798 1.00 82.94 103 LYS A C 1
ATOM 853 O O . LYS A 1 103 ? 26.444 -7.692 -22.037 1.00 82.94 103 LYS A O 1
ATOM 858 N N . ALA A 1 104 ? 27.157 -6.599 -23.866 1.00 80.00 104 ALA A N 1
ATOM 859 C CA . ALA A 1 104 ? 25.856 -6.056 -24.246 1.00 80.00 104 ALA A CA 1
ATOM 860 C C . ALA A 1 104 ? 24.879 -7.151 -24.701 1.00 80.00 104 ALA A C 1
ATOM 862 O O . ALA A 1 104 ? 23.715 -7.154 -24.288 1.00 80.00 104 ALA A O 1
ATOM 863 N N . ASP A 1 105 ? 25.338 -8.109 -25.503 1.00 79.44 105 ASP A N 1
ATOM 864 C CA . ASP A 1 105 ? 24.516 -9.208 -26.002 1.00 79.44 105 ASP A CA 1
ATOM 865 C C . ASP A 1 105 ? 24.191 -10.219 -24.893 1.00 79.44 105 ASP A C 1
ATOM 867 O O . ASP A 1 105 ? 23.042 -10.657 -24.784 1.00 79.44 105 ASP A O 1
ATOM 871 N N . ALA A 1 106 ? 25.121 -10.480 -23.968 1.00 78.19 106 ALA A N 1
ATOM 872 C CA . ALA A 1 106 ? 24.850 -11.253 -22.757 1.00 78.19 106 ALA A CA 1
ATOM 873 C C . ALA A 1 106 ? 23.808 -10.570 -21.849 1.00 78.19 106 ALA A C 1
ATOM 875 O O . ALA A 1 106 ? 22.911 -11.230 -21.314 1.00 78.19 106 ALA A O 1
ATOM 876 N N . ALA A 1 107 ? 23.871 -9.243 -21.690 1.00 73.69 107 ALA A N 1
ATOM 877 C CA . ALA A 1 107 ? 22.869 -8.485 -20.937 1.00 73.69 107 ALA A CA 1
ATOM 878 C C . ALA A 1 107 ? 21.485 -8.531 -21.609 1.00 73.69 107 ALA A C 1
ATOM 880 O O . ALA A 1 107 ? 20.472 -8.723 -20.932 1.00 73.69 107 ALA A O 1
ATOM 881 N N . ARG A 1 108 ? 21.434 -8.428 -22.944 1.00 70.50 108 ARG A N 1
ATOM 882 C CA . ARG A 1 108 ? 20.199 -8.571 -23.733 1.00 70.50 108 ARG A CA 1
ATOM 883 C C . ARG A 1 108 ? 19.613 -9.977 -23.637 1.00 70.50 108 ARG A C 1
ATOM 885 O O . ARG A 1 108 ? 18.397 -10.103 -23.510 1.00 70.50 108 ARG A O 1
ATOM 892 N N . ALA A 1 109 ? 20.449 -11.014 -23.666 1.00 72.06 109 ALA A N 1
ATOM 893 C CA . ALA A 1 109 ? 20.024 -12.401 -23.490 1.00 72.06 109 ALA A CA 1
ATOM 894 C C . ALA A 1 109 ? 19.397 -12.611 -22.104 1.00 72.06 109 ALA A C 1
ATOM 896 O O . ALA A 1 109 ? 18.254 -13.049 -22.010 1.00 72.06 109 ALA A O 1
ATOM 897 N N . ARG A 1 110 ? 20.066 -12.152 -21.035 1.00 69.25 110 ARG A N 1
ATOM 898 C CA . ARG A 1 110 ? 19.522 -12.189 -19.662 1.00 69.25 110 ARG A CA 1
ATOM 899 C C . ARG A 1 110 ? 18.205 -11.424 -19.528 1.00 69.25 110 ARG A C 1
ATOM 901 O O . ARG A 1 110 ? 17.301 -11.871 -18.824 1.00 69.25 110 ARG A O 1
ATOM 908 N N . PHE A 1 111 ? 18.082 -10.274 -20.191 1.00 59.38 111 PHE A N 1
ATOM 909 C CA . PHE A 1 111 ? 16.839 -9.503 -20.203 1.00 59.38 111 PHE A CA 1
ATOM 910 C C . PHE A 1 111 ? 15.720 -10.246 -20.943 1.00 59.38 111 PHE A C 1
ATOM 912 O O . PHE A 1 111 ? 14.592 -10.289 -20.460 1.00 59.38 111 PHE A O 1
ATOM 919 N N . ARG A 1 112 ? 16.024 -10.877 -22.084 1.00 61.62 112 ARG A N 1
ATOM 920 C CA . ARG A 1 112 ? 15.074 -11.684 -22.864 1.00 61.62 112 ARG A CA 1
ATOM 921 C C . ARG A 1 112 ? 14.586 -12.905 -22.082 1.00 61.62 112 ARG A C 1
ATOM 923 O O . ARG A 1 112 ? 13.389 -13.178 -22.104 1.00 61.62 1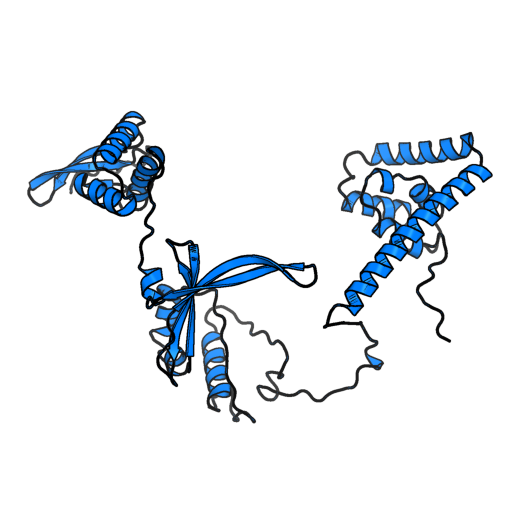12 ARG A O 1
ATOM 930 N N . ASP A 1 113 ? 15.476 -13.582 -21.364 1.00 62.19 113 ASP A N 1
ATOM 931 C CA . ASP A 1 113 ? 15.125 -14.736 -20.532 1.00 62.19 113 ASP A CA 1
ATOM 932 C C . ASP A 1 113 ? 14.257 -14.327 -19.337 1.00 62.19 113 ASP A C 1
ATOM 934 O O . ASP A 1 113 ? 13.231 -14.955 -19.085 1.00 62.19 113 ASP A O 1
ATOM 938 N N . ARG A 1 114 ? 14.568 -13.201 -18.676 1.00 58.56 114 ARG A N 1
ATOM 939 C CA . ARG A 1 114 ? 13.680 -12.609 -17.657 1.00 58.56 114 ARG A CA 1
ATOM 940 C C . ARG A 1 114 ? 12.308 -12.235 -18.218 1.00 58.56 114 ARG A C 1
ATOM 942 O O . ARG A 1 114 ? 11.303 -12.446 -17.551 1.00 58.56 114 ARG A O 1
ATOM 949 N N . ARG A 1 115 ? 12.252 -11.709 -19.445 1.00 52.41 115 ARG A N 1
ATOM 950 C CA . ARG A 1 115 ? 10.998 -11.323 -20.113 1.00 52.41 115 ARG A CA 1
ATOM 951 C C . ARG A 1 115 ? 10.126 -12.527 -20.476 1.00 52.41 115 ARG A C 1
ATOM 953 O O . ARG A 1 115 ? 8.911 -12.408 -20.445 1.00 52.41 115 ARG A O 1
ATOM 960 N N . ARG A 1 116 ? 10.737 -13.671 -20.805 1.00 58.50 116 ARG A N 1
ATOM 961 C CA . ARG A 1 116 ? 10.033 -14.947 -21.036 1.00 58.50 116 ARG A CA 1
ATOM 962 C C . ARG A 1 116 ? 9.554 -15.605 -19.742 1.00 58.50 116 ARG A C 1
ATOM 964 O O . ARG A 1 116 ? 8.582 -16.347 -19.783 1.00 58.50 116 ARG A O 1
ATOM 971 N N . ALA A 1 117 ? 10.236 -15.349 -18.627 1.00 55.31 117 ALA A N 1
ATOM 972 C CA . ALA A 1 117 ? 9.883 -15.891 -17.318 1.00 55.31 117 ALA A CA 1
ATOM 973 C C . ALA A 1 117 ? 8.793 -15.085 -16.582 1.00 55.31 117 ALA A C 1
ATOM 975 O O . ALA A 1 117 ? 8.209 -15.606 -15.640 1.00 55.31 117 ALA A O 1
ATOM 976 N N . ALA A 1 118 ? 8.504 -13.844 -16.993 1.00 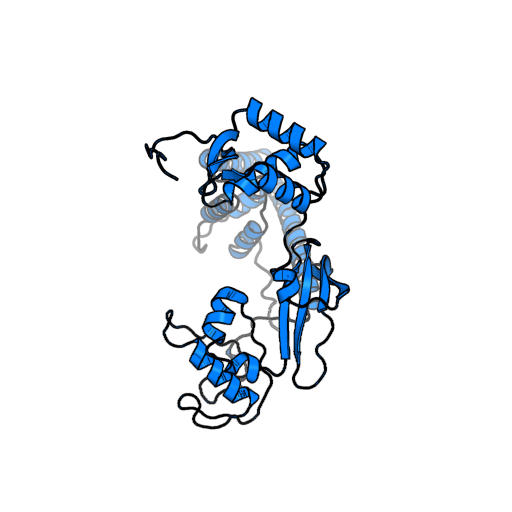50.03 118 ALA A N 1
ATOM 977 C CA . ALA A 1 118 ? 7.489 -13.004 -16.360 1.00 50.03 118 ALA A CA 1
ATOM 978 C C . ALA A 1 118 ? 6.093 -13.219 -16.997 1.00 50.03 118 ALA A C 1
ATOM 980 O O . ALA A 1 118 ? 5.951 -13.034 -18.208 1.00 50.03 118 ALA A O 1
ATOM 981 N N . PRO A 1 119 ? 5.040 -13.538 -16.218 1.00 50.56 119 PRO A N 1
ATOM 982 C CA . PRO A 1 119 ? 3.696 -13.836 -16.735 1.00 50.56 119 PRO A CA 1
ATOM 983 C C . PRO A 1 119 ? 2.938 -12.622 -17.311 1.00 50.56 119 PRO A C 1
ATOM 985 O O . PRO A 1 119 ? 1.877 -12.788 -17.906 1.00 50.56 119 PRO A O 1
ATOM 988 N N . LEU A 1 120 ? 3.476 -11.405 -17.182 1.00 48.31 120 LEU A N 1
ATOM 989 C CA . LEU A 1 120 ? 2.898 -10.170 -17.720 1.00 48.31 120 LEU A CA 1
ATOM 990 C C . LEU A 1 120 ? 3.911 -9.483 -18.641 1.00 48.31 120 LEU A C 1
ATOM 992 O O . LEU A 1 120 ? 4.675 -8.601 -18.249 1.00 48.31 120 LEU A O 1
ATOM 996 N N . SER A 1 121 ? 3.938 -9.930 -19.891 1.00 46.97 121 SER A N 1
ATOM 997 C CA . SER A 1 121 ? 4.747 -9.341 -20.953 1.00 46.97 121 SER A CA 1
ATOM 998 C C . SER A 1 121 ? 3.974 -8.188 -21.601 1.00 46.97 121 SER A C 1
ATOM 1000 O O . SER A 1 121 ? 3.219 -8.394 -22.549 1.00 46.97 121 SER A O 1
ATOM 1002 N N . PHE A 1 122 ? 4.191 -6.959 -21.131 1.00 54.94 122 PHE A N 1
ATOM 1003 C CA . PHE A 1 122 ? 3.800 -5.767 -21.884 1.00 54.94 122 PHE A CA 1
ATOM 1004 C C . PHE A 1 122 ? 4.848 -5.518 -22.977 1.00 54.94 122 PHE A C 1
ATOM 1006 O O . PHE A 1 122 ? 5.921 -4.944 -22.751 1.00 54.94 122 PHE A O 1
ATOM 1013 N N . THR A 1 123 ? 4.581 -6.036 -24.172 1.00 57.44 123 THR A N 1
ATOM 1014 C CA . THR A 1 123 ? 5.274 -5.620 -25.392 1.00 57.44 123 THR A CA 1
ATOM 1015 C C . THR A 1 123 ? 4.526 -4.426 -25.971 1.00 57.44 123 THR A C 1
ATOM 1017 O O . THR A 1 123 ? 3.333 -4.566 -26.233 1.00 57.44 123 THR A O 1
ATOM 1020 N N . PRO A 1 124 ? 5.175 -3.265 -26.165 1.00 60.19 124 PRO A N 1
ATOM 1021 C CA . PRO A 1 124 ? 4.548 -2.182 -26.906 1.00 60.19 124 PRO A CA 1
ATOM 1022 C C . PRO A 1 124 ? 4.247 -2.681 -28.322 1.00 60.19 124 PRO A C 1
ATOM 1024 O O . PRO A 1 124 ? 5.147 -3.180 -29.002 1.00 60.19 124 PRO A O 1
ATOM 1027 N N . ASP A 1 125 ? 2.985 -2.584 -28.723 1.00 66.38 125 ASP A N 1
ATOM 1028 C CA . ASP A 1 125 ? 2.511 -2.900 -30.069 1.00 66.38 125 ASP A CA 1
ATOM 1029 C C . ASP A 1 125 ? 2.111 -1.601 -30.778 1.00 66.38 125 ASP A C 1
ATOM 1031 O O . ASP A 1 125 ? 1.854 -0.575 -30.139 1.00 66.38 125 ASP A O 1
ATOM 1035 N N . CYS A 1 126 ? 2.094 -1.626 -32.107 1.00 75.56 126 CYS A N 1
ATOM 1036 C CA . CYS A 1 126 ? 1.576 -0.514 -32.886 1.00 75.56 126 CYS A CA 1
ATOM 1037 C C . CYS A 1 126 ? 0.081 -0.355 -32.593 1.00 75.56 126 CYS A C 1
ATOM 1039 O O . CYS A 1 126 ? -0.662 -1.332 -32.643 1.00 75.56 126 CYS A O 1
ATOM 1041 N N . LEU A 1 127 ? -0.370 0.875 -32.334 1.00 73.00 127 LEU A N 1
ATOM 1042 C CA . LEU A 1 127 ? -1.778 1.165 -32.046 1.00 73.00 127 LEU A CA 1
ATOM 1043 C C . LEU A 1 127 ? -2.719 0.675 -33.161 1.00 73.00 127 LEU A C 1
ATOM 1045 O O . LEU A 1 127 ? -3.833 0.261 -32.872 1.00 73.00 127 LEU A O 1
ATOM 1049 N N . GLU A 1 128 ? -2.258 0.667 -34.416 1.00 84.75 128 GLU A N 1
ATOM 1050 C CA . GLU A 1 128 ? -3.008 0.148 -35.571 1.00 84.75 128 GLU A CA 1
ATOM 1051 C C . GLU A 1 128 ? -3.350 -1.347 -35.448 1.00 84.75 128 GLU A C 1
ATOM 1053 O O . GLU A 1 128 ? -4.380 -1.793 -35.947 1.00 84.75 128 GLU A O 1
ATOM 1058 N N . ASN A 1 129 ? -2.523 -2.119 -34.740 1.00 81.75 129 ASN A N 1
ATOM 1059 C CA . ASN A 1 129 ? -2.739 -3.549 -34.523 1.00 81.75 129 ASN A CA 1
ATOM 1060 C C . ASN A 1 129 ? -3.663 -3.834 -33.328 1.00 81.75 129 ASN A C 1
ATOM 1062 O O . ASN A 1 129 ? -4.021 -4.991 -33.097 1.00 81.75 129 ASN A O 1
ATOM 1066 N N . VAL A 1 130 ? -4.037 -2.811 -32.550 1.00 78.12 130 VAL A N 1
ATOM 1067 C CA . VAL A 1 130 ? -4.887 -2.967 -31.367 1.00 78.12 130 VAL A CA 1
ATOM 1068 C C . VAL A 1 130 ? -6.354 -2.960 -31.808 1.00 78.12 130 VAL A C 1
ATOM 1070 O O . VAL A 1 130 ? -6.848 -1.931 -32.275 1.00 78.12 130 VAL A O 1
ATOM 1073 N N . PRO A 1 131 ? -7.090 -4.078 -31.670 1.00 81.56 131 PRO A N 1
ATOM 1074 C CA . PRO A 1 131 ? -8.494 -4.111 -32.046 1.00 81.56 131 PRO A CA 1
ATOM 1075 C C . PRO A 1 131 ? -9.310 -3.198 -31.128 1.00 81.56 131 PRO A C 1
ATOM 1077 O O . PRO A 1 131 ? -9.139 -3.214 -29.908 1.00 81.56 131 PRO A O 1
ATOM 1080 N N . ILE A 1 132 ? -10.241 -2.441 -31.711 1.00 80.81 132 ILE A N 1
ATOM 1081 C CA . ILE A 1 132 ? -11.223 -1.670 -30.943 1.00 80.81 132 ILE A CA 1
ATOM 1082 C C . ILE A 1 132 ? -12.118 -2.657 -30.188 1.00 80.81 132 ILE A C 1
ATOM 1084 O O . ILE A 1 132 ? -12.703 -3.560 -30.787 1.00 80.81 132 ILE A O 1
ATOM 1088 N N . GLN A 1 133 ? -12.228 -2.478 -28.874 1.00 78.94 133 GLN A N 1
ATOM 1089 C CA . GLN A 1 133 ? -13.097 -3.273 -28.009 1.00 78.94 133 GLN A CA 1
ATOM 1090 C C . GLN A 1 133 ? -14.174 -2.381 -27.392 1.00 78.94 133 GLN A C 1
ATOM 1092 O O . GLN A 1 133 ? -13.947 -1.197 -27.143 1.00 78.94 133 GLN A O 1
ATOM 1097 N N . ASN A 1 134 ? -15.350 -2.955 -27.139 1.00 80.81 134 ASN A N 1
ATOM 1098 C CA . ASN A 1 134 ? -16.406 -2.251 -26.421 1.00 80.81 134 ASN A CA 1
ATOM 1099 C C . ASN A 1 134 ? -16.009 -2.073 -24.954 1.00 80.81 134 ASN A C 1
ATOM 1101 O O . ASN A 1 134 ? -15.571 -3.022 -24.301 1.00 80.81 134 ASN A O 1
ATOM 1105 N N . VAL A 1 135 ? -16.210 -0.863 -24.435 1.00 81.19 135 VAL A N 1
ATOM 1106 C CA . VAL A 1 135 ? -15.993 -0.567 -23.020 1.00 81.19 135 VAL A CA 1
ATOM 1107 C C . VAL A 1 135 ? -17.080 -1.265 -22.210 1.00 81.19 135 VAL A C 1
ATOM 1109 O O . VAL A 1 135 ? -18.268 -1.061 -22.447 1.00 81.19 135 VAL A O 1
ATOM 1112 N N . SER A 1 136 ? -16.667 -2.102 -21.262 1.00 86.12 136 SER A N 1
ATOM 1113 C CA . SER A 1 136 ? -17.565 -2.615 -20.226 1.00 86.12 136 SER A CA 1
ATOM 1114 C C . SER A 1 136 ? -17.659 -1.579 -19.111 1.00 86.12 136 SER A C 1
ATOM 1116 O O . SER A 1 136 ? -16.633 -1.021 -18.727 1.00 86.12 136 SER A O 1
ATOM 1118 N N . TRP A 1 137 ? -18.848 -1.326 -18.569 1.00 87.81 137 TRP A N 1
ATOM 1119 C CA . TRP A 1 137 ? -19.064 -0.276 -17.569 1.00 87.81 137 TRP A CA 1
ATOM 1120 C C . TRP A 1 137 ? -19.424 -0.854 -16.198 1.00 87.81 137 TRP A C 1
ATOM 1122 O O . TRP A 1 137 ? -20.235 -1.767 -16.080 1.00 87.81 137 TRP A O 1
ATOM 1132 N N . LEU A 1 138 ? -18.817 -0.304 -15.146 1.00 87.44 138 LEU A N 1
ATOM 1133 C CA . LEU A 1 138 ? -19.260 -0.465 -13.760 1.00 87.44 138 LEU A CA 1
ATOM 1134 C C . LEU A 1 138 ? -20.405 0.510 -13.448 1.00 87.44 138 LEU A C 1
ATOM 1136 O O . LEU A 1 138 ? -21.355 0.157 -12.755 1.00 87.44 138 LEU A O 1
ATOM 1140 N N . VAL A 1 139 ? -20.296 1.737 -13.962 1.00 88.62 139 VAL A N 1
ATOM 1141 C CA . VAL A 1 139 ? -21.360 2.747 -13.987 1.00 88.62 139 VAL A CA 1
ATOM 1142 C C . VAL A 1 139 ? -21.421 3.281 -15.406 1.00 88.62 139 VAL A C 1
ATOM 1144 O O . VAL A 1 139 ? -20.417 3.798 -15.902 1.00 88.62 139 VAL A O 1
ATOM 1147 N N . GLU A 1 140 ? -22.582 3.154 -16.040 1.00 85.69 140 GLU A N 1
ATOM 1148 C CA . GLU A 1 140 ? -22.766 3.488 -17.451 1.00 85.69 140 GLU A CA 1
ATOM 1149 C C . GLU A 1 140 ? -22.300 4.915 -17.766 1.00 85.69 140 GLU A C 1
ATOM 1151 O O . GLU A 1 140 ? -22.714 5.880 -17.118 1.00 85.69 140 GLU A O 1
ATOM 1156 N N . GLY A 1 141 ? -21.394 5.035 -18.740 1.00 85.12 141 GLY A N 1
ATOM 1157 C CA . GLY A 1 141 ? -20.836 6.311 -19.193 1.00 85.12 141 GLY A CA 1
ATOM 1158 C C . GLY A 1 141 ? -19.949 7.054 -18.185 1.00 85.12 141 GLY A C 1
ATOM 1159 O O . GLY A 1 141 ? -19.516 8.165 -18.487 1.00 85.12 141 GLY A O 1
ATOM 1160 N N . LEU A 1 142 ? -19.670 6.478 -17.008 1.00 88.12 142 LEU A N 1
ATOM 1161 C CA . LEU A 1 142 ? -18.913 7.145 -15.944 1.00 88.12 142 LEU A CA 1
ATOM 1162 C C . LEU A 1 142 ? -17.703 6.346 -15.461 1.00 88.12 142 LEU A C 1
ATOM 1164 O O . LEU A 1 142 ? -16.611 6.901 -15.379 1.00 88.12 142 LEU A O 1
ATOM 1168 N N . LEU A 1 143 ? -17.882 5.064 -15.129 1.00 89.44 143 LEU A N 1
ATOM 1169 C CA . LEU A 1 143 ? -16.814 4.221 -14.587 1.00 89.44 143 LEU A CA 1
ATOM 1170 C C . LEU A 1 143 ? -16.628 2.973 -15.453 1.00 89.44 143 LEU A C 1
ATOM 1172 O O . LEU A 1 143 ? -17.504 2.104 -15.425 1.00 89.44 143 LEU A O 1
ATOM 1176 N N . PRO A 1 144 ? -15.517 2.848 -16.197 1.00 88.88 144 PRO A N 1
ATOM 1177 C CA . PRO A 1 144 ? -15.200 1.625 -16.922 1.00 88.88 144 PRO A CA 1
ATOM 1178 C C . PRO A 1 144 ? -14.878 0.474 -15.958 1.00 88.88 144 PRO A C 1
ATOM 1180 O O . PRO A 1 144 ? -14.244 0.647 -14.917 1.00 88.88 144 PRO A O 1
ATOM 1183 N N . MET A 1 145 ? -15.337 -0.720 -16.309 1.00 86.19 145 MET A N 1
ATOM 1184 C CA . MET A 1 145 ? -15.119 -1.955 -15.567 1.00 86.19 145 MET A CA 1
ATOM 1185 C C . MET A 1 145 ? -13.731 -2.520 -15.877 1.00 86.19 145 MET A C 1
ATOM 1187 O O . MET A 1 145 ? -13.355 -2.636 -17.038 1.00 86.19 145 MET A O 1
ATOM 1191 N N . GLY A 1 146 ? -12.994 -2.926 -14.841 1.00 81.94 146 GLY A N 1
ATOM 1192 C CA . GLY A 1 146 ? -11.648 -3.502 -14.980 1.00 81.94 146 GLY A CA 1
ATOM 1193 C C . GLY A 1 146 ? -10.522 -2.475 -15.135 1.00 81.94 146 GLY A C 1
ATOM 1194 O O . GLY A 1 146 ? -9.358 -2.861 -15.151 1.00 81.94 146 GLY A O 1
ATOM 1195 N N . GLU A 1 147 ? -10.861 -1.188 -15.177 1.00 82.44 147 GLU A N 1
ATOM 1196 C CA . GLU A 1 147 ? -9.925 -0.077 -15.334 1.00 82.44 147 GLU A CA 1
ATOM 1197 C C . GLU A 1 147 ? -9.770 0.723 -14.032 1.00 82.44 147 GLU A C 1
ATOM 1199 O O . GLU A 1 147 ? -10.637 0.712 -13.151 1.00 82.44 147 GLU A O 1
ATOM 1204 N N . VAL A 1 148 ? -8.665 1.462 -13.906 1.00 86.00 148 VAL A N 1
ATOM 1205 C CA . VAL A 1 148 ? -8.410 2.330 -12.745 1.00 86.00 148 VAL A CA 1
ATOM 1206 C C . VAL A 1 148 ? -9.005 3.716 -12.990 1.00 86.00 148 VAL A C 1
ATOM 1208 O O . VAL A 1 148 ? -8.625 4.405 -13.932 1.00 86.00 148 VAL A O 1
ATOM 1211 N N . SER A 1 149 ? -9.906 4.151 -12.107 1.00 86.06 149 SER A N 1
ATOM 1212 C CA . SER A 1 149 ? -10.519 5.487 -12.137 1.00 86.06 149 SER A CA 1
ATOM 1213 C C . SER A 1 149 ? -10.087 6.323 -10.928 1.00 86.06 149 SER A C 1
ATOM 1215 O O . SER A 1 149 ? -10.010 5.805 -9.814 1.00 86.06 149 SER A O 1
ATOM 1217 N N . LEU A 1 150 ? -9.836 7.622 -11.131 1.00 88.19 150 LEU A N 1
ATOM 1218 C CA . LEU A 1 150 ? -9.427 8.559 -10.078 1.00 88.19 150 LEU A CA 1
ATOM 1219 C C . LEU A 1 150 ? -10.533 9.586 -9.792 1.00 88.19 150 LEU A C 1
ATOM 1221 O O . LEU A 1 150 ? -10.955 10.309 -10.691 1.00 88.19 150 LEU A O 1
ATOM 1225 N N . LEU A 1 151 ? -10.952 9.697 -8.527 1.00 84.31 151 LEU A N 1
ATOM 1226 C CA . LEU A 1 151 ? -11.888 10.727 -8.066 1.00 84.31 151 LEU A CA 1
ATOM 1227 C C . LEU A 1 151 ? -11.126 11.911 -7.451 1.00 84.31 151 LEU A C 1
ATOM 1229 O O . LEU A 1 151 ? -10.679 11.846 -6.305 1.00 84.31 151 LEU A O 1
ATOM 1233 N N . GLY A 1 152 ? -11.006 13.005 -8.205 1.00 84.31 152 GLY A N 1
ATOM 1234 C CA . GLY A 1 152 ? -10.389 14.252 -7.749 1.00 84.31 152 GLY A CA 1
ATOM 1235 C C . GLY A 1 152 ? -11.425 15.293 -7.321 1.00 84.31 152 GLY A C 1
ATOM 1236 O O . GLY A 1 152 ? -12.348 15.589 -8.072 1.00 84.31 152 GLY A O 1
ATOM 1237 N N . ALA A 1 153 ? -11.268 15.862 -6.126 1.00 79.38 153 ALA A N 1
ATOM 1238 C CA . ALA A 1 153 ? -11.990 17.056 -5.673 1.00 79.38 153 ALA A CA 1
ATOM 1239 C C . ALA A 1 153 ? -11.296 17.652 -4.437 1.00 79.38 153 ALA A C 1
ATOM 1241 O O . ALA A 1 153 ? -10.511 16.960 -3.782 1.00 79.38 153 ALA A O 1
ATOM 1242 N N . ASP A 1 154 ? -11.637 18.87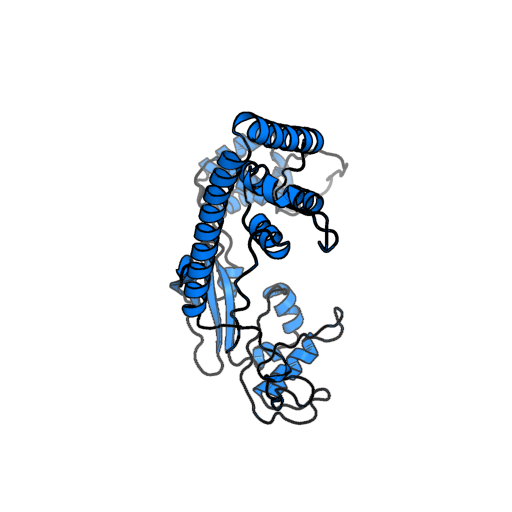9 -4.047 1.00 82.31 154 ASP A N 1
ATOM 1243 C CA . ASP A 1 154 ? -11.088 19.515 -2.841 1.00 82.31 154 ASP A CA 1
ATOM 1244 C C . ASP A 1 154 ? -11.615 18.878 -1.544 1.00 82.31 154 ASP A C 1
ATOM 1246 O O . ASP A 1 154 ? -12.588 18.110 -1.534 1.00 82.31 154 ASP A O 1
ATOM 1250 N N . GLY A 1 155 ? -10.959 19.151 -0.416 1.00 73.94 155 GLY A N 1
ATOM 1251 C CA . GLY A 1 155 ? -11.439 18.729 0.903 1.00 73.94 155 GLY A CA 1
ATOM 1252 C C . GLY A 1 155 ? -12.833 19.295 1.206 1.00 73.94 155 GLY A C 1
ATOM 1253 O O . GLY A 1 155 ? -13.096 20.464 0.956 1.00 73.94 155 GLY A O 1
ATOM 1254 N N . GLY A 1 156 ? -13.745 18.468 1.731 1.00 69.75 156 GLY A N 1
ATOM 1255 C CA . GLY A 1 156 ? -15.099 18.905 2.120 1.00 69.75 156 GLY A CA 1
ATOM 1256 C C . GLY A 1 156 ? -16.143 18.976 0.995 1.00 69.75 156 GLY A C 1
ATOM 1257 O O . GLY A 1 156 ? -17.308 19.226 1.273 1.00 69.75 156 GLY A O 1
ATOM 1258 N N . THR A 1 157 ? -15.776 18.677 -0.252 1.00 78.12 157 THR A N 1
ATOM 1259 C CA . THR A 1 157 ? -16.676 18.731 -1.429 1.00 78.12 157 THR A CA 1
ATOM 1260 C C . THR A 1 157 ? -17.633 17.541 -1.572 1.00 78.12 157 THR A C 1
ATOM 1262 O O . THR A 1 157 ? -18.436 17.501 -2.498 1.00 78.12 157 THR A O 1
ATOM 1265 N N . GLY A 1 158 ? -17.560 16.555 -0.672 1.00 72.31 158 GLY A N 1
ATOM 1266 C CA . GLY A 1 158 ? -18.462 15.398 -0.683 1.00 72.31 158 GLY A CA 1
ATOM 1267 C C . GLY A 1 158 ? -17.936 14.144 -1.391 1.00 72.31 158 GLY A C 1
ATOM 1268 O O . GLY A 1 158 ? -18.721 13.226 -1.610 1.00 72.31 158 GLY A O 1
ATOM 1269 N N . LYS A 1 159 ? -16.627 14.033 -1.681 1.00 80.00 159 LYS A N 1
ATOM 1270 C CA . LYS A 1 159 ? -16.014 12.798 -2.233 1.00 80.00 159 LYS A CA 1
ATOM 1271 C C . LYS A 1 159 ? -16.415 11.528 -1.473 1.00 80.00 159 LYS A C 1
ATOM 1273 O O . LYS A 1 159 ? -16.774 10.533 -2.090 1.00 80.00 159 LYS A O 1
ATOM 1278 N N . GLY A 1 160 ? -16.400 11.588 -0.139 1.00 73.19 160 GLY A N 1
ATOM 1279 C CA . GLY A 1 160 ? -16.795 10.460 0.711 1.00 73.19 160 GLY A CA 1
ATOM 1280 C C . GLY A 1 160 ? -18.277 10.095 0.577 1.00 73.19 160 GLY A C 1
ATOM 1281 O O . GLY A 1 160 ? -18.612 8.917 0.533 1.00 73.19 160 GLY A O 1
ATOM 1282 N N . ILE A 1 161 ? -19.160 11.090 0.428 1.00 75.56 161 ILE A N 1
ATOM 1283 C CA . ILE A 1 161 ? -20.599 10.865 0.203 1.00 75.56 161 ILE A CA 1
ATOM 1284 C C . ILE A 1 161 ? -20.816 10.209 -1.162 1.00 75.56 161 ILE A C 1
ATOM 1286 O O . ILE A 1 161 ? -21.556 9.234 -1.271 1.00 75.56 161 ILE A O 1
ATOM 1290 N N . TRP 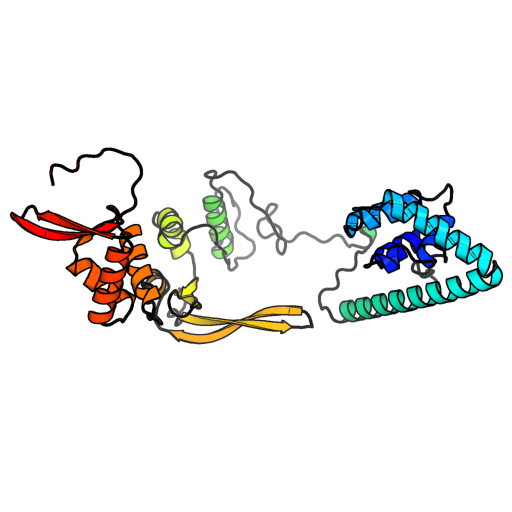A 1 162 ? -20.141 10.710 -2.197 1.00 84.25 162 TRP A N 1
ATOM 1291 C CA . TRP A 1 162 ? -20.205 10.134 -3.538 1.00 84.25 162 TRP A CA 1
ATOM 1292 C C . TRP A 1 162 ? -19.704 8.680 -3.552 1.00 84.25 162 TRP A C 1
ATOM 1294 O O . TRP A 1 162 ? -20.378 7.798 -4.082 1.00 84.25 162 TRP A O 1
ATOM 1304 N N . GLN A 1 163 ? -18.580 8.404 -2.879 1.00 85.31 163 GLN A N 1
ATOM 1305 C CA . GLN A 1 163 ? -18.038 7.054 -2.712 1.00 85.31 163 GLN A CA 1
ATOM 1306 C C . GLN A 1 163 ? -19.021 6.126 -1.981 1.00 85.31 163 GLN A C 1
ATOM 1308 O O . GLN A 1 163 ? -19.240 5.001 -2.427 1.00 85.31 163 GLN A O 1
ATOM 1313 N N . ALA A 1 164 ? -19.643 6.583 -0.890 1.00 78.38 164 ALA A N 1
ATOM 1314 C CA . ALA A 1 164 ? -20.634 5.801 -0.148 1.00 78.38 164 ALA A CA 1
ATOM 1315 C C . ALA A 1 164 ? -21.847 5.434 -1.018 1.00 78.38 164 ALA A C 1
ATOM 1317 O O . ALA A 1 164 ? -22.310 4.291 -0.999 1.00 78.38 164 ALA A O 1
ATOM 1318 N N . GLN A 1 165 ? -22.329 6.372 -1.837 1.00 83.69 165 GLN A N 1
ATOM 1319 C CA . GLN A 1 165 ? -23.418 6.099 -2.771 1.00 83.69 165 GLN A CA 1
ATOM 1320 C C . GLN A 1 165 ? -23.010 5.128 -3.880 1.00 83.69 165 GLN A C 1
ATOM 1322 O O . GLN A 1 165 ? -23.804 4.257 -4.225 1.00 83.69 165 GLN A O 1
ATOM 1327 N N . LEU A 1 166 ? -21.775 5.213 -4.384 1.00 87.88 166 LEU A N 1
ATOM 1328 C CA . LEU A 1 166 ? -21.253 4.249 -5.353 1.00 87.88 166 LEU A CA 1
ATOM 1329 C C . LEU A 1 166 ? -21.169 2.841 -4.746 1.00 87.88 166 LEU A C 1
ATOM 1331 O O . LEU A 1 166 ? -21.514 1.856 -5.393 1.00 87.88 166 LEU A O 1
ATOM 1335 N N . ILE A 1 167 ? -20.756 2.726 -3.483 1.00 86.31 167 ILE A N 1
ATOM 1336 C CA . ILE A 1 167 ? -20.735 1.441 -2.775 1.00 86.31 167 ILE A CA 1
ATOM 1337 C C . ILE A 1 167 ? -22.151 0.871 -2.668 1.00 86.31 167 ILE A C 1
ATOM 1339 O O . ILE A 1 167 ? -22.362 -0.303 -2.972 1.00 86.31 167 ILE A O 1
ATOM 1343 N N . ALA A 1 168 ? -23.133 1.682 -2.271 1.00 82.31 168 ALA A N 1
ATOM 1344 C CA . ALA A 1 168 ? -24.527 1.250 -2.185 1.00 82.31 168 ALA A CA 1
ATOM 1345 C C . ALA A 1 168 ? -25.101 0.850 -3.554 1.00 82.31 168 ALA A C 1
ATOM 1347 O O . ALA A 1 168 ? -25.845 -0.131 -3.654 1.00 82.31 168 ALA A O 1
ATOM 1348 N N . TYR A 1 169 ? -24.712 1.575 -4.601 1.00 88.88 169 TYR A N 1
ATOM 1349 C CA . TYR A 1 169 ? -25.033 1.269 -5.986 1.00 88.88 169 TYR A CA 1
ATOM 1350 C C . TYR A 1 169 ? -24.505 -0.110 -6.392 1.00 88.88 169 TYR A C 1
ATOM 1352 O O . TYR A 1 169 ? -25.293 -0.991 -6.724 1.00 88.88 169 TYR A O 1
ATOM 1360 N N . VAL A 1 170 ? -23.197 -0.348 -6.266 1.00 90.19 170 VAL A N 1
ATOM 1361 C CA . VAL A 1 170 ? -22.559 -1.609 -6.681 1.00 90.19 170 VAL A CA 1
ATOM 1362 C C . VAL A 1 170 ? -23.015 -2.791 -5.824 1.00 90.19 170 VAL A C 1
ATOM 1364 O O . VAL A 1 170 ? -23.278 -3.871 -6.345 1.00 90.19 170 VAL A O 1
ATOM 1367 N N . THR A 1 171 ? -23.126 -2.616 -4.506 1.00 83.62 171 THR A N 1
ATOM 1368 C CA . THR A 1 171 ? -23.399 -3.740 -3.590 1.00 83.62 171 THR A CA 1
ATOM 1369 C C . THR A 1 171 ? -24.868 -4.124 -3.503 1.00 83.62 171 THR A C 1
ATOM 1371 O O . THR A 1 171 ? -25.186 -5.309 -3.393 1.00 83.62 171 THR A O 1
ATOM 1374 N N . ALA A 1 172 ? -25.770 -3.143 -3.537 1.00 83.62 172 ALA A N 1
ATOM 1375 C CA . ALA A 1 172 ? -27.193 -3.346 -3.281 1.00 83.62 172 ALA A CA 1
ATOM 1376 C C . ALA A 1 172 ? -28.093 -2.910 -4.445 1.00 83.62 172 ALA A C 1
ATOM 1378 O O . ALA A 1 172 ? -29.312 -3.015 -4.327 1.00 83.62 172 ALA A O 1
ATOM 1379 N N . GLY A 1 173 ? -27.525 -2.406 -5.545 1.00 86.81 173 GLY A N 1
ATOM 1380 C CA . GLY A 1 173 ? -28.289 -1.900 -6.686 1.00 86.81 173 GLY A CA 1
ATOM 1381 C C . GLY A 1 173 ? -29.091 -0.635 -6.372 1.00 86.81 173 GLY A C 1
ATOM 1382 O O . GLY A 1 173 ? -30.050 -0.331 -7.078 1.00 86.81 173 GLY A O 1
ATOM 1383 N N . ARG A 1 174 ? -28.756 0.083 -5.288 1.00 84.44 174 ARG A N 1
ATOM 1384 C CA . ARG A 1 174 ? -29.506 1.273 -4.869 1.00 84.44 174 ARG A CA 1
ATOM 1385 C C . ARG A 1 174 ? -29.210 2.440 -5.802 1.00 84.44 174 ARG A C 1
ATOM 1387 O O . ARG A 1 174 ? -28.059 2.833 -5.961 1.00 84.44 174 ARG A O 1
ATOM 1394 N N . THR A 1 175 ? -30.260 3.026 -6.357 1.00 87.19 175 THR A N 1
ATOM 1395 C CA . THR A 1 175 ? -30.172 4.238 -7.172 1.00 87.19 175 THR A CA 1
ATOM 1396 C C . THR A 1 175 ? -30.104 5.489 -6.297 1.00 87.19 175 THR A C 1
ATOM 1398 O O . THR A 1 175 ? -30.652 5.525 -5.193 1.00 87.19 175 THR A O 1
ATOM 1401 N N . SER A 1 176 ? -29.472 6.543 -6.801 1.00 84.94 176 SER A N 1
ATOM 1402 C C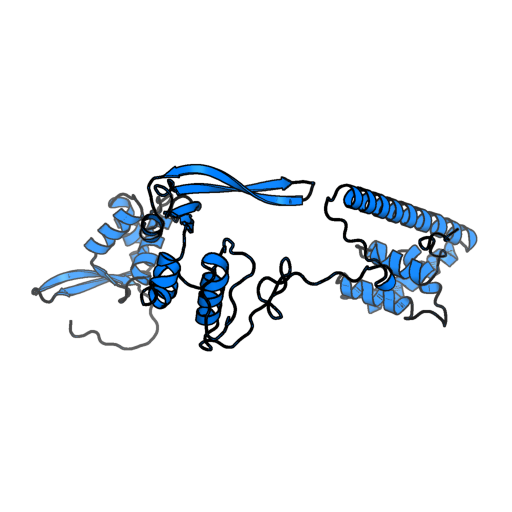A . SER A 1 176 ? -29.417 7.865 -6.170 1.00 84.94 176 SER A CA 1
ATOM 1403 C C . SER A 1 176 ? -29.506 8.968 -7.228 1.00 84.94 176 SER A C 1
ATOM 1405 O O . SER A 1 176 ? -29.548 8.683 -8.422 1.00 84.94 176 SER A O 1
ATOM 1407 N N . GLY A 1 177 ? -29.495 10.239 -6.815 1.00 85.62 177 GLY A N 1
ATOM 1408 C CA . GLY A 1 177 ? -29.385 11.353 -7.767 1.00 85.62 177 GLY A CA 1
ATOM 1409 C C . GLY A 1 177 ? -28.099 11.315 -8.607 1.00 85.62 177 GLY A C 1
ATOM 1410 O O . GLY A 1 177 ? -28.095 11.811 -9.728 1.00 85.62 177 GLY A O 1
ATOM 1411 N N . PHE A 1 178 ? -27.032 10.694 -8.094 1.00 83.31 178 PHE A N 1
ATOM 1412 C CA . PHE A 1 178 ? -25.779 10.490 -8.827 1.00 83.31 178 PHE A CA 1
ATOM 1413 C C . PHE A 1 178 ? -25.802 9.225 -9.698 1.00 83.31 178 PHE A C 1
ATOM 1415 O O . PHE A 1 178 ? -25.143 9.194 -10.733 1.00 83.31 178 PHE A O 1
ATOM 1422 N N . PHE A 1 179 ? -26.573 8.206 -9.303 1.00 89.50 179 PHE A N 1
ATOM 1423 C CA . PHE A 1 179 ? -26.708 6.933 -10.020 1.00 89.50 179 PHE A CA 1
ATOM 1424 C C . PHE A 1 179 ? -28.192 6.631 -10.280 1.00 89.50 179 PHE A C 1
ATOM 1426 O O . PHE A 1 179 ? -28.806 5.855 -9.541 1.00 89.50 179 PHE A O 1
ATOM 1433 N N . PRO A 1 180 ? -28.811 7.279 -11.282 1.00 86.25 180 PRO A N 1
ATOM 1434 C CA . PRO A 1 180 ? -30.264 7.261 -11.451 1.00 86.25 180 PRO A CA 1
ATOM 1435 C C . PRO A 1 180 ? -30.807 5.922 -11.964 1.00 86.25 180 PRO A C 1
ATOM 1437 O O . PRO A 1 180 ? -31.979 5.622 -11.749 1.00 86.25 180 PRO A O 1
ATOM 1440 N N . GLN A 1 181 ? -29.977 5.119 -12.632 1.00 86.75 181 GLN A N 1
ATOM 1441 C CA . GLN A 1 181 ? -30.354 3.803 -13.147 1.00 86.75 181 GLN A CA 1
ATOM 1442 C C . GLN A 1 181 ? -29.567 2.705 -12.446 1.00 86.75 181 GLN A C 1
ATOM 1444 O O . GLN A 1 181 ? -28.363 2.890 -12.293 1.00 86.75 181 GLN A O 1
ATOM 1449 N N . PRO A 1 182 ? -30.203 1.587 -12.046 1.00 85.31 182 PRO A N 1
ATOM 1450 C CA . PRO A 1 182 ? -29.544 0.501 -11.321 1.00 85.31 182 PRO A CA 1
ATOM 1451 C C . PRO A 1 182 ? -28.419 -0.139 -12.152 1.00 85.31 182 PRO A C 1
ATOM 1453 O O . PRO A 1 182 ? -28.456 -0.062 -13.381 1.00 85.31 182 PRO A O 1
ATOM 1456 N N . PRO A 1 183 ? -27.426 -0.779 -11.511 1.00 87.44 183 PRO A N 1
ATOM 1457 C CA . PRO A 1 183 ? -26.368 -1.466 -12.241 1.00 87.44 183 PRO A CA 1
ATOM 1458 C C . PRO A 1 183 ? -26.917 -2.713 -12.929 1.00 87.44 183 PRO A C 1
ATOM 1460 O O . PRO A 1 183 ? -27.807 -3.380 -12.397 1.00 87.44 183 PRO A O 1
ATOM 1463 N N . GLU A 1 184 ? -26.317 -3.093 -14.059 1.00 82.62 184 GLU A N 1
ATOM 1464 C CA . GLU A 1 184 ? -26.623 -4.371 -14.717 1.00 82.62 184 GLU A CA 1
ATOM 1465 C C . GLU A 1 184 ? -26.343 -5.569 -13.800 1.00 82.62 184 GLU A C 1
ATOM 1467 O O . GLU A 1 184 ? -27.026 -6.595 -13.862 1.00 82.62 184 GLU A O 1
ATOM 1472 N N . LYS A 1 185 ? -25.335 -5.444 -12.926 1.00 82.50 185 LYS A N 1
ATOM 1473 C CA . LYS A 1 185 ? -24.942 -6.492 -11.989 1.00 82.50 185 LYS A CA 1
ATOM 1474 C C . LYS A 1 185 ? -24.449 -5.911 -10.671 1.00 82.50 185 LYS A C 1
ATOM 1476 O O . LYS A 1 185 ? -23.641 -4.987 -10.652 1.00 82.50 185 LYS A O 1
ATOM 1481 N N . THR A 1 186 ? -24.897 -6.499 -9.566 1.00 88.62 186 THR A N 1
ATOM 1482 C CA . THR A 1 186 ? -24.351 -6.196 -8.242 1.00 88.62 186 THR A CA 1
ATOM 1483 C C . THR A 1 186 ? -23.032 -6.931 -8.004 1.00 88.62 186 THR A C 1
ATOM 1485 O O . THR A 1 186 ? -22.745 -7.965 -8.614 1.00 88.62 186 THR A O 1
ATOM 1488 N N . GLY A 1 187 ? -22.215 -6.395 -7.102 1.00 85.94 187 GLY A N 1
ATOM 1489 C CA . GLY A 1 187 ? -20.895 -6.924 -6.785 1.00 85.94 187 GLY A CA 1
ATOM 1490 C C . GLY A 1 187 ? -20.449 -6.610 -5.362 1.00 85.94 187 GLY A C 1
ATOM 1491 O O . GLY A 1 187 ? -21.140 -5.950 -4.592 1.00 85.94 187 GLY A O 1
ATOM 1492 N N . SER A 1 188 ? -19.265 -7.093 -5.007 1.00 82.88 188 SER A N 1
ATOM 1493 C CA . SER A 1 188 ? -18.636 -6.797 -3.719 1.00 82.88 188 SER A CA 1
ATOM 1494 C C . SER A 1 188 ? -17.660 -5.639 -3.872 1.00 82.88 188 SER A C 1
ATOM 1496 O O . SER A 1 188 ? -16.928 -5.578 -4.857 1.00 82.88 188 SER A O 1
ATOM 1498 N N . VAL A 1 189 ? -17.612 -4.752 -2.878 1.00 82.44 189 VAL A N 1
ATOM 1499 C CA . VAL A 1 189 ? -16.658 -3.638 -2.843 1.00 82.44 189 VAL A CA 1
ATOM 1500 C C . VAL A 1 189 ? -15.662 -3.850 -1.709 1.00 82.44 189 VAL A C 1
ATOM 1502 O O . VAL A 1 189 ? -16.054 -4.169 -0.587 1.00 82.44 189 VAL A O 1
ATOM 1505 N N . LEU A 1 190 ? -14.378 -3.659 -2.012 1.00 81.06 190 LEU A N 1
ATOM 1506 C CA . LEU A 1 190 ? -13.288 -3.606 -1.042 1.00 81.06 190 LEU A CA 1
ATOM 1507 C C . LEU A 1 190 ? -12.792 -2.161 -0.943 1.00 81.06 190 LEU A C 1
ATOM 1509 O O . LEU A 1 190 ? -12.525 -1.531 -1.964 1.00 81.06 190 LEU A O 1
ATOM 1513 N N . ILE A 1 191 ? -12.673 -1.644 0.278 1.00 76.25 191 ILE A N 1
ATOM 1514 C CA . ILE A 1 191 ? -12.228 -0.272 0.541 1.00 76.25 191 ILE A CA 1
ATOM 1515 C C . ILE A 1 191 ? -10.883 -0.329 1.257 1.00 76.25 191 ILE A C 1
ATOM 1517 O O . ILE A 1 191 ? -10.762 -0.977 2.295 1.00 76.25 191 ILE A O 1
ATOM 1521 N N . PHE A 1 192 ? -9.899 0.393 0.727 1.00 72.25 192 PHE A N 1
ATOM 1522 C CA . PHE A 1 192 ? -8.643 0.673 1.414 1.00 72.25 192 PHE A CA 1
ATOM 1523 C C . PHE A 1 192 ? -8.682 2.114 1.927 1.00 72.25 192 PHE A C 1
ATOM 1525 O O . PHE A 1 192 ? -8.810 3.041 1.133 1.00 72.25 192 PHE A O 1
ATOM 1532 N N . SER A 1 193 ? -8.588 2.304 3.244 1.00 68.62 193 SER A N 1
ATOM 1533 C CA . SER A 1 193 ? -8.502 3.626 3.876 1.00 68.62 193 SER A CA 1
ATOM 1534 C C . SER A 1 193 ? -7.223 3.703 4.704 1.00 68.62 193 SER A C 1
ATOM 1536 O O . SER A 1 193 ? -7.029 2.874 5.591 1.00 68.62 193 SER A O 1
ATOM 1538 N N . GLY A 1 194 ? -6.339 4.653 4.382 1.00 56.22 194 GLY A N 1
ATOM 1539 C CA . GLY A 1 194 ? -5.029 4.808 5.032 1.00 56.22 194 GLY A CA 1
ATOM 1540 C C . GLY A 1 194 ? -4.740 6.196 5.612 1.00 56.22 194 GLY A C 1
ATOM 1541 O O . GLY A 1 194 ? -3.752 6.340 6.324 1.00 56.22 194 GLY A O 1
ATOM 1542 N N . GLU A 1 195 ? -5.563 7.209 5.323 1.00 51.75 195 GLU A N 1
ATOM 1543 C CA . GLU A 1 195 ? -5.315 8.596 5.760 1.00 51.75 195 GLU A CA 1
ATOM 1544 C C . GLU A 1 195 ? -6.022 8.963 7.073 1.00 51.75 195 GLU A C 1
ATOM 1546 O O . GLU A 1 195 ? -5.562 9.841 7.801 1.00 51.75 195 GLU A O 1
ATOM 1551 N N . ASP A 1 196 ? -7.122 8.285 7.401 1.00 56.22 196 ASP A N 1
ATOM 1552 C CA . ASP A 1 196 ? -7.963 8.636 8.540 1.00 56.22 196 ASP A CA 1
ATOM 1553 C C . ASP A 1 196 ? -7.705 7.707 9.741 1.00 56.22 196 ASP A C 1
ATOM 1555 O O . ASP A 1 196 ? -7.765 6.483 9.632 1.00 56.22 196 ASP A O 1
ATOM 1559 N N . ASP A 1 197 ? -7.464 8.290 10.920 1.00 50.53 197 ASP A N 1
ATOM 1560 C CA . ASP A 1 197 ? -7.340 7.550 12.184 1.00 50.53 197 ASP A CA 1
ATOM 1561 C C . ASP A 1 197 ? -8.663 6.806 12.501 1.00 50.53 197 ASP A C 1
ATOM 1563 O O . ASP A 1 197 ? -9.704 7.471 12.623 1.00 50.53 197 ASP A O 1
ATOM 1567 N N . PRO A 1 198 ? -8.650 5.462 12.668 1.00 52.25 198 PRO A N 1
ATOM 1568 C CA . PRO A 1 198 ? -9.827 4.640 12.969 1.00 52.25 198 PRO A CA 1
ATOM 1569 C C . PRO A 1 198 ? -10.684 5.152 14.128 1.00 52.25 198 PRO A C 1
ATOM 1571 O O . PRO A 1 198 ? -11.911 5.107 14.053 1.00 52.25 198 PRO A O 1
ATOM 1574 N N . GLY A 1 199 ? -10.055 5.663 15.189 1.00 45.03 199 GLY A N 1
ATOM 1575 C CA . GLY A 1 199 ? -10.709 6.086 16.424 1.00 45.03 199 GLY A CA 1
ATOM 1576 C C . GLY A 1 199 ? -11.107 7.563 16.463 1.00 45.03 199 GLY A C 1
ATOM 1577 O O . GLY A 1 199 ? -12.076 7.905 17.137 1.00 45.03 199 GLY A O 1
ATOM 1578 N N . LYS A 1 200 ? -10.386 8.437 15.751 1.00 47.88 200 LYS A N 1
ATOM 1579 C CA . LYS A 1 200 ? -10.562 9.901 15.809 1.00 47.88 200 LYS A CA 1
ATOM 1580 C C . LYS A 1 200 ? -11.228 10.506 14.585 1.00 47.88 200 LYS A C 1
ATOM 1582 O O . LYS A 1 200 ? -11.900 11.521 14.728 1.00 47.88 200 LYS A O 1
ATOM 1587 N N . VAL A 1 201 ? -11.016 9.942 13.397 1.00 49.34 201 VAL A N 1
ATOM 1588 C CA . VAL A 1 201 ? -11.462 10.553 12.134 1.00 49.34 201 VAL A CA 1
ATOM 1589 C C . VAL A 1 201 ? -12.394 9.627 11.380 1.00 49.34 201 VAL A C 1
ATOM 1591 O O . VAL A 1 201 ? -13.477 10.069 11.018 1.00 49.34 201 VAL A O 1
ATOM 1594 N N . LEU A 1 202 ? -12.058 8.342 11.251 1.00 49.91 202 LEU A N 1
ATOM 1595 C CA . LEU A 1 202 ? -12.998 7.338 10.759 1.00 49.91 202 LEU A CA 1
ATOM 1596 C C . LEU A 1 202 ? -14.153 7.237 11.746 1.00 49.91 202 LEU A C 1
ATOM 1598 O O . LEU A 1 202 ? -15.251 7.620 11.385 1.00 49.91 202 LEU A O 1
ATOM 1602 N N . LYS A 1 203 ? -13.933 6.881 13.018 1.00 43.94 203 LYS A N 1
ATOM 1603 C CA . LYS A 1 203 ? -15.028 6.858 13.999 1.00 43.94 203 LYS A CA 1
ATOM 1604 C C . LYS A 1 203 ? -15.761 8.185 14.134 1.00 43.94 203 LYS A C 1
ATOM 1606 O O . LYS A 1 203 ? -16.929 8.109 14.400 1.00 43.94 203 LYS A O 1
ATOM 1611 N N . ALA A 1 204 ? -15.180 9.373 13.963 1.00 39.41 204 ALA A N 1
ATOM 1612 C CA . ALA A 1 204 ? -15.946 10.622 14.132 1.00 39.41 204 ALA A CA 1
ATOM 1613 C C . ALA A 1 204 ? -16.686 11.074 12.859 1.00 39.41 204 ALA A C 1
ATOM 1615 O O . ALA A 1 204 ? -17.818 11.536 12.947 1.00 39.41 204 ALA A O 1
ATOM 1616 N N . ARG A 1 205 ? -16.093 10.906 11.667 1.00 45.94 205 ARG A N 1
ATOM 1617 C CA . ARG A 1 205 ? -16.782 11.142 10.383 1.00 45.94 205 ARG A CA 1
ATOM 1618 C C . ARG A 1 205 ? -17.761 10.008 10.039 1.00 45.94 205 ARG A C 1
ATOM 1620 O O . ARG A 1 205 ? -18.647 10.217 9.219 1.00 45.94 205 ARG A O 1
ATOM 1627 N N . LEU A 1 206 ? -17.606 8.838 10.668 1.00 46.81 206 LEU A N 1
ATOM 1628 C CA . LEU A 1 206 ? -18.443 7.640 10.518 1.00 46.81 206 LEU A CA 1
ATOM 1629 C C . LEU A 1 206 ? -19.317 7.335 11.754 1.00 46.81 206 LEU A C 1
ATOM 1631 O O . LEU A 1 206 ? -20.213 6.516 11.634 1.00 46.81 206 LEU A O 1
ATOM 1635 N N . ALA A 1 207 ? -19.137 7.956 12.928 1.00 39.44 207 ALA A N 1
ATOM 1636 C CA . ALA A 1 207 ? -20.036 7.751 14.088 1.00 39.44 207 ALA A CA 1
ATOM 1637 C C . ALA A 1 207 ? -21.387 8.426 13.883 1.00 39.44 207 ALA A C 1
ATOM 1639 O O . ALA A 1 207 ? -22.375 7.936 14.417 1.00 39.44 207 ALA A O 1
ATOM 1640 N N . ASP A 1 208 ? -21.440 9.483 13.073 1.00 40.59 208 ASP A N 1
ATOM 1641 C CA . ASP A 1 208 ? -22.708 10.032 12.582 1.00 40.59 208 ASP A CA 1
ATOM 1642 C C . ASP A 1 208 ? -23.204 9.319 11.309 1.00 40.59 208 ASP A C 1
ATOM 1644 O O . ASP A 1 208 ? -24.310 9.575 10.846 1.00 40.59 208 ASP A O 1
ATOM 1648 N N . SER A 1 209 ? -22.416 8.394 10.749 1.00 42.69 209 SER A N 1
ATOM 1649 C CA . SER A 1 209 ? -22.763 7.587 9.576 1.00 42.69 209 SER A CA 1
ATOM 1650 C C . SER A 1 209 ? -22.510 6.111 9.881 1.00 42.69 209 SER A C 1
ATOM 1652 O O . SER A 1 209 ? -21.567 5.491 9.368 1.00 42.69 209 SER A O 1
ATOM 1654 N N . SER A 1 210 ? -23.412 5.528 10.669 1.00 48.31 210 SER A N 1
ATOM 1655 C CA . SER A 1 210 ? -23.533 4.079 10.837 1.00 48.31 210 SER A CA 1
ATOM 1656 C C . SER A 1 210 ? -23.592 3.336 9.487 1.00 48.31 210 SER A C 1
ATOM 1658 O O . SER A 1 210 ? -23.229 2.171 9.414 1.00 48.31 210 SER A O 1
ATOM 1660 N N . ASP A 1 211 ? -23.895 4.026 8.386 1.00 50.00 211 ASP A N 1
ATOM 1661 C CA . ASP A 1 211 ? -24.070 3.490 7.038 1.00 50.00 211 ASP A CA 1
ATOM 1662 C C . ASP A 1 211 ? -22.916 2.642 6.479 1.00 50.00 211 ASP A C 1
ATOM 1664 O O . ASP A 1 211 ? -23.203 1.603 5.896 1.00 50.00 211 ASP A O 1
ATOM 1668 N N . ILE A 1 212 ? -21.629 3.008 6.621 1.00 53.78 212 ILE A N 1
ATOM 1669 C CA . ILE A 1 212 ? -20.539 2.181 6.043 1.00 53.78 212 ILE A CA 1
ATOM 1670 C C . ILE A 1 212 ? -20.332 0.912 6.862 1.00 53.78 212 ILE A C 1
ATOM 1672 O O . ILE A 1 212 ? -20.207 -0.174 6.297 1.00 53.78 212 ILE A O 1
ATOM 1676 N N . TRP A 1 213 ? -20.314 1.029 8.190 1.00 62.78 213 TRP A N 1
ATOM 1677 C CA . TRP A 1 213 ? -20.233 -0.150 9.038 1.00 62.78 213 TRP A CA 1
ATOM 1678 C C . TRP A 1 213 ? -21.464 -1.028 8.846 1.00 62.78 213 TRP A C 1
ATOM 1680 O O . TRP A 1 213 ? -21.302 -2.232 8.705 1.00 62.78 213 TRP A O 1
ATOM 1690 N N . ASP A 1 214 ? -22.668 -0.457 8.765 1.00 59.12 214 ASP A N 1
ATOM 1691 C CA . ASP A 1 214 ? -23.947 -1.154 8.602 1.00 59.12 214 ASP A CA 1
ATOM 1692 C C . ASP A 1 214 ? -24.091 -1.807 7.222 1.00 59.12 214 ASP A C 1
ATOM 1694 O O . ASP A 1 214 ? -24.489 -2.975 7.150 1.00 59.12 214 ASP A O 1
ATOM 1698 N N . ILE A 1 215 ? -23.693 -1.126 6.139 1.00 58.78 215 ILE A N 1
ATOM 1699 C CA . ILE A 1 215 ? -23.718 -1.675 4.773 1.00 58.78 215 ILE A CA 1
ATOM 1700 C C . ILE A 1 215 ? -22.612 -2.708 4.549 1.00 58.78 215 ILE A C 1
ATOM 1702 O O . ILE A 1 215 ? -22.795 -3.646 3.766 1.00 58.78 215 ILE A O 1
ATOM 1706 N N . ALA A 1 216 ? -21.475 -2.578 5.244 1.00 65.44 216 ALA A N 1
ATOM 1707 C CA . ALA A 1 216 ? -20.360 -3.499 5.100 1.00 65.44 216 ALA A CA 1
ATOM 1708 C C . ALA A 1 216 ? -20.777 -4.907 5.526 1.00 65.44 216 ALA A C 1
ATOM 1710 O O . ALA A 1 216 ? -21.207 -5.159 6.656 1.00 65.44 216 ALA A O 1
ATOM 1711 N N . ARG A 1 217 ? -20.619 -5.861 4.607 1.00 72.38 217 ARG A N 1
ATOM 1712 C CA . ARG A 1 217 ? -20.858 -7.278 4.898 1.00 72.38 217 ARG A CA 1
ATOM 1713 C C . ARG A 1 217 ? -19.747 -7.880 5.746 1.00 72.38 217 ARG A C 1
ATOM 1715 O O . ARG A 1 217 ? -20.030 -8.776 6.539 1.00 72.38 217 ARG A O 1
ATOM 1722 N N . SER A 1 218 ? -18.526 -7.372 5.610 1.00 76.25 218 SER A N 1
ATOM 1723 C CA . SER A 1 218 ? -17.381 -7.720 6.440 1.00 76.25 218 SER A CA 1
ATOM 1724 C C . SER A 1 218 ? -16.502 -6.488 6.656 1.00 76.25 218 SER A C 1
ATOM 1726 O O . SER A 1 218 ? -16.393 -5.657 5.756 1.00 76.25 218 SER A O 1
ATOM 1728 N N . VAL A 1 219 ? -15.901 -6.366 7.837 1.00 79.44 219 VAL A N 1
ATOM 1729 C CA . VAL A 1 219 ? -14.924 -5.319 8.159 1.00 79.44 219 VAL A CA 1
ATOM 1730 C C . VAL A 1 219 ? -13.677 -5.997 8.705 1.00 79.44 219 VAL A C 1
ATOM 1732 O O . VAL A 1 219 ? -13.752 -6.734 9.692 1.00 79.44 219 VAL A O 1
ATOM 1735 N N . LEU A 1 220 ? -12.544 -5.747 8.052 1.00 83.56 220 LEU A N 1
ATOM 1736 C CA . LEU A 1 220 ? -11.224 -6.177 8.493 1.00 83.56 220 LEU A CA 1
ATOM 1737 C C . LEU A 1 220 ? -10.415 -4.941 8.882 1.00 83.56 220 LEU A C 1
ATOM 1739 O O . LEU A 1 220 ? -10.377 -3.972 8.127 1.00 83.56 220 LEU A O 1
ATOM 1743 N N . MET A 1 221 ? -9.764 -4.988 10.037 1.00 82.25 221 MET A N 1
ATOM 1744 C CA . MET A 1 221 ? -8.832 -3.959 10.489 1.00 82.25 221 MET A CA 1
ATOM 1745 C C . MET A 1 221 ? -7.434 -4.545 10.563 1.00 82.25 221 MET A C 1
ATOM 1747 O O . MET A 1 221 ? -7.249 -5.676 11.011 1.00 82.25 221 MET A O 1
ATOM 1751 N N . MET A 1 222 ? -6.452 -3.786 10.094 1.00 83.94 222 MET A N 1
ATOM 1752 C CA . MET A 1 222 ? -5.058 -4.194 10.118 1.00 83.94 222 MET A CA 1
ATOM 1753 C C . MET A 1 222 ? -4.236 -3.134 10.827 1.00 83.94 222 MET A C 1
ATOM 1755 O O . MET A 1 222 ? -4.358 -1.946 10.536 1.00 83.94 222 MET A O 1
ATOM 1759 N N . GLY A 1 223 ? -3.366 -3.572 11.723 1.00 84.44 223 GLY A N 1
ATOM 1760 C CA . GLY A 1 223 ? -2.495 -2.679 12.467 1.00 84.44 223 GLY A CA 1
ATOM 1761 C C . GLY A 1 223 ? -1.238 -3.387 12.936 1.00 84.44 223 GLY A C 1
ATOM 1762 O O . GLY A 1 223 ? -0.970 -4.533 12.575 1.00 84.44 223 GLY A O 1
ATOM 1763 N N . ARG A 1 224 ? -0.441 -2.679 13.735 1.00 85.88 224 ARG A N 1
ATOM 1764 C CA . ARG A 1 224 ? 0.731 -3.239 14.411 1.00 85.88 224 ARG A CA 1
ATOM 1765 C C . ARG A 1 224 ? 0.470 -3.317 15.901 1.00 85.88 224 ARG A C 1
ATOM 1767 O O . ARG A 1 224 ? 0.074 -2.324 16.511 1.00 85.88 224 ARG A O 1
ATOM 1774 N N . ASP A 1 225 ? 0.725 -4.483 16.475 1.00 84.38 225 ASP A N 1
ATOM 1775 C CA . ASP A 1 225 ? 0.772 -4.653 17.916 1.00 84.38 225 ASP A CA 1
ATOM 1776 C C . ASP A 1 225 ? 1.968 -3.865 18.463 1.00 84.38 225 ASP A C 1
ATOM 1778 O O . ASP A 1 225 ? 3.113 -4.026 18.036 1.00 84.38 225 ASP A O 1
ATOM 1782 N N . LYS A 1 226 ? 1.683 -2.987 19.423 1.00 78.94 226 LYS A N 1
ATOM 1783 C CA . LYS A 1 226 ? 2.663 -2.106 20.052 1.00 78.94 226 LYS A CA 1
ATOM 1784 C C . LYS A 1 226 ? 3.690 -2.857 20.900 1.00 78.94 226 LYS A C 1
ATOM 1786 O O . LYS A 1 226 ? 4.743 -2.278 21.156 1.00 78.94 226 LYS A O 1
ATOM 1791 N N . ASN A 1 227 ? 3.374 -4.071 21.355 1.00 79.44 227 ASN A N 1
ATOM 1792 C CA . ASN A 1 227 ? 4.215 -4.849 22.265 1.00 79.44 227 ASN A CA 1
ATOM 1793 C C . ASN A 1 227 ? 4.993 -5.958 21.556 1.00 79.44 227 ASN A C 1
ATOM 1795 O O . ASN A 1 227 ? 6.161 -6.170 21.868 1.00 79.44 227 ASN A O 1
ATOM 1799 N N . SER A 1 228 ? 4.365 -6.670 20.617 1.00 77.81 228 SER A N 1
ATOM 1800 C CA . SER A 1 228 ? 5.038 -7.748 19.879 1.00 77.81 228 SER A CA 1
ATOM 1801 C C . SER A 1 228 ? 5.659 -7.313 18.550 1.00 77.81 228 SER A C 1
ATOM 1803 O O . SER A 1 228 ? 6.322 -8.126 17.915 1.00 77.81 228 SER A O 1
ATOM 1805 N N . GLU A 1 229 ? 5.413 -6.073 18.106 1.00 77.88 229 GLU A N 1
ATOM 1806 C CA . GLU A 1 229 ? 5.762 -5.541 16.774 1.00 77.88 229 GLU A CA 1
ATOM 1807 C C . GLU A 1 229 ? 5.163 -6.321 15.588 1.00 77.88 229 GLU A C 1
ATOM 1809 O O . GLU A 1 229 ? 5.405 -5.991 14.423 1.00 77.88 229 GLU A O 1
ATOM 1814 N N . LYS A 1 230 ? 4.323 -7.323 15.864 1.00 87.88 230 LYS A N 1
ATOM 1815 C CA . LYS A 1 230 ? 3.617 -8.109 14.856 1.00 87.88 230 LYS A CA 1
ATOM 1816 C C . LYS A 1 230 ? 2.521 -7.285 14.203 1.00 87.88 230 LYS A C 1
ATOM 1818 O O . LYS A 1 230 ? 1.909 -6.410 14.814 1.00 87.88 230 LYS A O 1
ATOM 1823 N N . LEU A 1 231 ? 2.232 -7.606 12.953 1.00 91.38 231 LEU A N 1
ATOM 1824 C CA . LEU A 1 231 ? 1.020 -7.166 12.287 1.00 91.38 231 LEU A CA 1
ATOM 1825 C C . LEU A 1 231 ? -0.154 -7.995 12.791 1.00 91.38 231 LEU A C 1
ATOM 1827 O O . LEU A 1 231 ? -0.037 -9.206 12.959 1.00 91.38 231 LEU A O 1
ATOM 1831 N N . TYR A 1 232 ? -1.299 -7.362 12.991 1.00 91.50 232 TYR A N 1
ATOM 1832 C CA . TYR A 1 232 ? -2.548 -8.068 13.234 1.00 91.50 232 TYR A CA 1
ATOM 1833 C C . TYR A 1 232 ? -3.542 -7.770 12.119 1.00 91.50 232 TYR A C 1
ATOM 1835 O O . TYR A 1 232 ? -3.577 -6.658 11.602 1.00 91.50 232 TYR A O 1
ATOM 1843 N N . LEU A 1 233 ? -4.355 -8.764 11.768 1.00 91.81 233 LEU A N 1
ATOM 1844 C CA . LEU A 1 233 ? -5.521 -8.636 10.901 1.00 91.81 233 LEU A CA 1
ATOM 1845 C C . LEU A 1 233 ? -6.748 -9.093 11.691 1.00 91.81 233 LEU A C 1
ATOM 1847 O O . LEU A 1 233 ? -6.985 -10.294 11.863 1.00 91.81 233 LEU A O 1
ATOM 1851 N N . SER A 1 234 ? -7.491 -8.127 12.216 1.00 88.25 234 SER A N 1
ATOM 1852 C CA . SER A 1 234 ? -8.691 -8.346 13.011 1.00 88.25 234 SER A CA 1
ATOM 1853 C C . SER A 1 234 ? -9.933 -8.374 12.132 1.00 88.25 234 SER A C 1
ATOM 1855 O O . SER A 1 234 ? -10.125 -7.519 11.270 1.00 88.25 234 SER A O 1
ATOM 1857 N N . HIS A 1 235 ? -10.798 -9.361 12.357 1.00 88.69 235 HIS A N 1
ATOM 1858 C CA . HIS A 1 235 ? -12.110 -9.434 11.723 1.00 88.69 235 HIS A CA 1
ATOM 1859 C C . HIS A 1 235 ? -13.147 -8.833 12.668 1.00 88.69 235 HIS A C 1
ATOM 1861 O O . HIS A 1 235 ? -13.538 -9.463 13.652 1.00 88.69 235 HIS A O 1
ATOM 1867 N N . GLU A 1 236 ? -13.562 -7.606 12.379 1.00 83.38 236 GLU A N 1
ATOM 1868 C CA . GLU A 1 236 ? -14.374 -6.780 13.270 1.00 83.38 236 GLU A CA 1
ATOM 1869 C C . GLU A 1 236 ? -15.878 -6.969 13.052 1.00 83.38 236 GLU A C 1
ATOM 1871 O O . GLU A 1 236 ? -16.649 -7.066 14.005 1.00 83.38 236 GLU A O 1
ATOM 1876 N N . LYS A 1 237 ? -16.304 -7.107 11.793 1.00 82.94 237 LYS A N 1
ATOM 1877 C CA . LYS A 1 237 ? -17.699 -7.387 11.431 1.00 82.94 237 LYS A CA 1
ATOM 1878 C C . LYS A 1 237 ? -17.759 -8.518 10.419 1.00 82.94 237 LYS A C 1
ATOM 1880 O O . LYS A 1 237 ? -17.006 -8.502 9.455 1.00 82.94 237 LYS A O 1
ATOM 1885 N N . SER A 1 238 ? -18.714 -9.429 10.589 1.00 82.06 238 SER A N 1
ATOM 1886 C CA . SER A 1 238 ? -19.190 -10.347 9.550 1.00 82.06 238 SER A CA 1
ATOM 1887 C C . SER A 1 238 ? -20.710 -10.418 9.627 1.00 82.06 238 SER A C 1
ATOM 1889 O O . SER A 1 238 ? -21.267 -10.600 10.704 1.00 82.06 238 SER A O 1
ATOM 1891 N N . SER A 1 239 ? -21.390 -10.263 8.493 1.00 76.62 239 SER A N 1
ATOM 1892 C CA . SER A 1 239 ? -22.856 -10.366 8.414 1.00 76.62 239 SER A CA 1
ATOM 1893 C C . SER A 1 239 ? -23.347 -11.789 8.126 1.00 76.62 239 SER A C 1
ATOM 1895 O O . SER A 1 239 ? -24.541 -12.044 8.228 1.00 76.62 239 SER A O 1
ATOM 1897 N N . TYR A 1 240 ? -22.453 -12.705 7.736 1.00 76.81 240 TYR A N 1
ATOM 1898 C CA . TYR A 1 240 ? -22.804 -14.068 7.305 1.00 76.81 240 TYR A CA 1
ATOM 1899 C C . TYR A 1 240 ? -22.286 -15.165 8.244 1.00 76.81 240 TYR A C 1
ATOM 1901 O O . TYR A 1 240 ? -22.621 -16.333 8.069 1.00 76.81 240 TYR A O 1
ATOM 1909 N N . SER A 1 241 ? -21.456 -14.816 9.227 1.00 79.56 241 SER A N 1
ATOM 1910 C CA . SER A 1 241 ? -20.849 -15.770 10.156 1.00 79.56 241 SER A CA 1
ATOM 1911 C C . SER A 1 241 ? -20.413 -15.080 11.444 1.00 79.56 241 SER A C 1
ATOM 1913 O O . SER A 1 241 ? -20.332 -13.855 11.502 1.00 79.56 241 SER A O 1
ATOM 1915 N N . ALA A 1 242 ? -20.028 -15.865 12.452 1.00 85.12 242 ALA A N 1
ATOM 1916 C CA . ALA A 1 242 ? -19.239 -15.327 13.555 1.00 85.12 242 ALA A CA 1
ATOM 1917 C C . ALA A 1 242 ? -17.934 -14.703 13.007 1.00 85.12 242 ALA A C 1
ATOM 1919 O O . ALA A 1 242 ? -17.318 -15.291 12.102 1.00 85.12 242 ALA A O 1
ATOM 1920 N N . PRO A 1 243 ? -17.507 -13.528 13.509 1.00 85.00 243 PRO A N 1
ATOM 1921 C CA . PRO A 1 243 ? -16.228 -12.942 13.136 1.00 85.00 243 PRO A CA 1
ATOM 1922 C C . PRO A 1 243 ? -15.070 -13.886 13.461 1.00 85.00 243 PRO A C 1
ATOM 1924 O O . PRO A 1 243 ? -15.054 -14.555 14.495 1.00 85.00 243 PRO A O 1
ATOM 1927 N N . ALA A 1 244 ? -14.081 -13.934 12.573 1.00 88.75 244 ALA A N 1
ATOM 1928 C CA . ALA A 1 244 ? -12.905 -14.767 12.780 1.00 88.75 244 ALA A CA 1
ATOM 1929 C C . ALA A 1 244 ? -12.043 -14.237 13.940 1.00 88.75 244 ALA A C 1
ATOM 1931 O O . ALA A 1 244 ? -12.040 -13.041 14.252 1.00 88.75 244 ALA A O 1
ATOM 19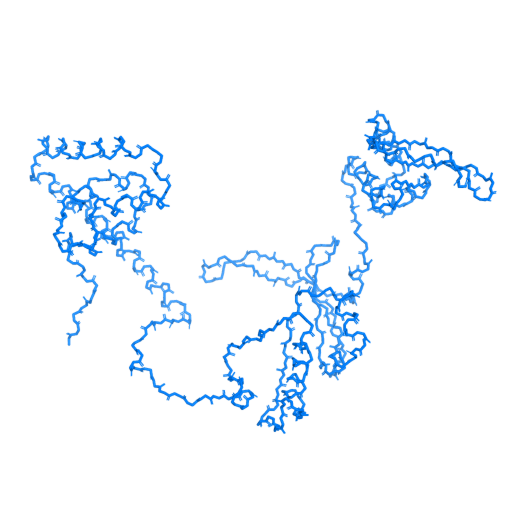32 N N . ARG A 1 245 ? -11.277 -15.142 14.559 1.00 94.06 245 ARG A N 1
ATOM 1933 C CA . ARG A 1 245 ? -10.192 -14.770 15.477 1.00 94.06 245 ARG A CA 1
ATOM 1934 C C . ARG A 1 245 ? -9.130 -13.982 14.711 1.00 94.06 245 ARG A C 1
ATOM 1936 O O . ARG A 1 245 ? -8.835 -14.315 13.561 1.00 94.06 245 ARG A O 1
ATOM 1943 N N . THR A 1 246 ? -8.561 -12.978 15.356 1.00 93.19 246 THR A N 1
ATOM 1944 C CA . THR A 1 246 ? -7.560 -12.081 14.779 1.00 93.19 246 THR A CA 1
ATOM 1945 C C . THR A 1 246 ? -6.292 -12.845 14.449 1.00 93.19 246 THR A C 1
ATOM 1947 O O . THR A 1 246 ? -5.782 -13.590 15.287 1.00 93.19 246 THR A O 1
ATOM 1950 N N . ALA A 1 247 ? -5.792 -12.686 13.226 1.00 95.56 247 ALA A N 1
ATOM 1951 C CA . ALA A 1 247 ? -4.544 -13.302 12.794 1.00 95.56 247 ALA A CA 1
ATOM 1952 C C . ALA A 1 247 ? -3.365 -12.394 13.150 1.00 95.56 247 ALA A C 1
ATOM 1954 O O . ALA A 1 247 ? -3.412 -11.200 12.870 1.00 95.56 247 ALA A O 1
ATOM 1955 N N . LEU A 1 248 ? -2.316 -12.963 13.740 1.00 94.19 248 LEU A N 1
ATOM 1956 C CA . LEU A 1 248 ? -1.033 -12.301 13.955 1.00 94.19 248 LEU A CA 1
ATOM 1957 C C . LEU A 1 248 ? -0.053 -12.753 12.878 1.00 94.19 248 LEU A C 1
ATOM 1959 O O . LEU A 1 248 ? 0.008 -13.940 12.546 1.00 94.19 248 LEU A O 1
ATOM 1963 N N . LEU A 1 249 ? 0.682 -11.800 12.324 1.00 95.00 249 LEU A N 1
ATOM 1964 C CA . LEU A 1 249 ? 1.594 -11.975 11.206 1.00 95.00 249 LEU A CA 1
ATOM 1965 C C . LEU A 1 249 ? 2.890 -11.213 11.485 1.00 95.00 249 LEU A C 1
ATOM 1967 O O . LEU A 1 249 ? 2.871 -10.152 12.107 1.00 95.00 249 LEU A O 1
ATOM 1971 N N . HIS A 1 250 ? 4.003 -11.680 10.943 1.00 92.94 250 HIS A N 1
ATOM 1972 C CA . HIS A 1 250 ? 5.223 -10.881 10.831 1.00 92.94 250 HIS A CA 1
ATOM 1973 C C . HIS A 1 250 ? 5.629 -10.751 9.361 1.00 92.94 250 HIS A C 1
ATOM 1975 O O . HIS A 1 250 ? 5.105 -11.454 8.499 1.00 92.94 250 HIS A O 1
ATOM 1981 N N . ILE A 1 251 ? 6.515 -9.803 9.054 1.00 89.88 251 ILE A N 1
ATOM 1982 C CA . ILE A 1 251 ? 7.050 -9.634 7.701 1.00 89.88 251 ILE A CA 1
ATOM 1983 C C . ILE A 1 251 ? 8.435 -10.264 7.644 1.00 89.88 251 ILE A C 1
ATOM 1985 O O . ILE A 1 251 ? 9.324 -9.858 8.390 1.00 89.88 251 ILE A O 1
ATOM 1989 N N . GLU A 1 252 ? 8.631 -11.171 6.697 1.00 90.50 252 GLU A N 1
ATOM 1990 C CA . GLU A 1 252 ? 9.948 -11.669 6.310 1.00 90.50 252 GLU A CA 1
ATOM 1991 C C . GLU A 1 252 ? 10.324 -11.150 4.921 1.00 90.50 252 GLU A C 1
ATOM 1993 O O . GLU A 1 252 ? 9.468 -10.892 4.074 1.00 90.50 252 GLU A O 1
ATOM 1998 N N . GLN A 1 253 ? 11.621 -10.991 4.667 1.00 89.50 253 GLN A N 1
ATOM 1999 C CA . GLN A 1 253 ? 12.123 -10.726 3.320 1.00 89.50 253 GLN A CA 1
ATOM 2000 C C . GLN A 1 253 ? 12.312 -12.060 2.599 1.00 89.50 253 GLN A C 1
ATOM 2002 O O . GLN A 1 253 ? 13.098 -12.898 3.036 1.00 89.50 253 GLN A O 1
ATOM 2007 N N . ALA A 1 254 ? 11.623 -12.244 1.478 1.00 86.69 254 ALA A N 1
ATOM 2008 C CA . ALA A 1 254 ? 11.722 -13.436 0.650 1.00 86.69 254 ALA A CA 1
ATOM 2009 C C . ALA A 1 254 ? 12.088 -13.074 -0.789 1.00 86.69 254 ALA A C 1
ATOM 2011 O O . ALA A 1 254 ? 11.850 -11.964 -1.264 1.00 86.69 254 ALA A O 1
ATOM 2012 N N . LYS A 1 255 ? 12.669 -14.033 -1.511 1.00 87.56 255 LYS A N 1
ATOM 2013 C CA . LYS A 1 255 ? 12.994 -13.875 -2.928 1.00 87.56 255 LYS A CA 1
ATOM 2014 C C . LYS A 1 255 ? 11.979 -14.651 -3.759 1.00 87.56 255 LYS A C 1
ATOM 2016 O O . LYS A 1 255 ? 12.052 -15.874 -3.828 1.00 87.56 255 LYS A O 1
ATOM 2021 N N . VAL A 1 256 ? 11.046 -13.943 -4.386 1.00 78.44 256 VAL A N 1
ATOM 2022 C CA . VAL A 1 256 ? 10.018 -14.527 -5.259 1.00 78.44 256 VAL A CA 1
ATOM 2023 C C . VAL A 1 256 ? 10.381 -14.173 -6.696 1.00 78.44 256 VAL A C 1
ATOM 2025 O O . VAL A 1 256 ? 10.593 -13.005 -7.007 1.00 78.44 256 VAL A O 1
ATOM 2028 N N . GLU A 1 257 ? 10.563 -15.185 -7.549 1.00 79.75 257 GLU A N 1
ATOM 2029 C CA . GLU A 1 257 ? 10.941 -15.007 -8.966 1.00 79.75 257 GLU A CA 1
ATOM 2030 C C . GLU A 1 257 ? 12.197 -14.132 -9.178 1.00 79.75 257 GLU A C 1
ATOM 2032 O O . GLU A 1 257 ? 12.361 -13.425 -10.170 1.00 79.75 257 GLU A O 1
ATOM 2037 N N . GLY A 1 258 ? 13.129 -14.179 -8.222 1.00 81.06 258 GLY A N 1
ATOM 2038 C CA . GLY A 1 258 ? 14.372 -13.410 -8.270 1.00 81.06 258 GLY A CA 1
ATOM 2039 C C . GLY A 1 258 ? 14.266 -11.966 -7.764 1.00 81.06 258 GLY A C 1
ATOM 2040 O O . GLY A 1 258 ? 15.305 -11.308 -7.677 1.00 81.06 258 GLY A O 1
ATOM 2041 N N . VAL A 1 259 ? 13.073 -11.504 -7.377 1.00 79.50 259 VAL A N 1
ATOM 2042 C CA . VAL A 1 259 ? 12.821 -10.190 -6.771 1.00 79.50 259 VAL A CA 1
ATOM 2043 C C . VAL A 1 259 ? 12.758 -10.331 -5.251 1.00 79.50 259 VAL A C 1
ATOM 2045 O O . VAL A 1 259 ? 12.040 -11.180 -4.725 1.00 79.50 259 VAL A O 1
ATOM 2048 N N . THR A 1 260 ? 13.527 -9.510 -4.537 1.00 87.25 260 THR A N 1
ATOM 2049 C CA . THR A 1 260 ? 13.426 -9.408 -3.076 1.00 87.25 260 THR A CA 1
ATOM 2050 C C . THR A 1 260 ? 12.139 -8.668 -2.726 1.00 87.25 260 THR A C 1
ATOM 2052 O O . THR A 1 260 ? 11.949 -7.532 -3.157 1.00 87.25 260 THR A O 1
ATOM 2055 N N . THR A 1 261 ? 11.256 -9.313 -1.972 1.00 86.00 261 THR A N 1
ATOM 2056 C CA . THR A 1 261 ? 9.952 -8.784 -1.574 1.00 86.00 261 THR A CA 1
ATOM 2057 C C . THR A 1 261 ? 9.653 -9.101 -0.111 1.00 86.00 261 THR A C 1
ATOM 2059 O O . THR A 1 261 ? 10.181 -10.056 0.457 1.00 86.00 261 THR A O 1
ATOM 2062 N N . ALA A 1 262 ? 8.787 -8.300 0.499 1.00 86.06 262 ALA A N 1
ATOM 2063 C CA . ALA A 1 262 ? 8.259 -8.540 1.832 1.00 86.06 262 ALA A CA 1
ATOM 2064 C C . ALA A 1 262 ? 7.087 -9.531 1.758 1.00 86.06 262 ALA A C 1
ATOM 2066 O O . ALA A 1 262 ? 6.132 -9.312 1.013 1.00 86.06 262 ALA A O 1
ATOM 2067 N N . VAL A 1 263 ? 7.139 -10.599 2.550 1.00 87.25 263 VAL A N 1
ATOM 2068 C CA . VAL A 1 263 ? 6.077 -11.603 2.666 1.00 87.25 263 VAL A CA 1
ATOM 2069 C C . VAL A 1 263 ? 5.521 -11.568 4.080 1.00 87.25 263 VAL A C 1
ATOM 2071 O O . VAL A 1 263 ? 6.270 -11.644 5.051 1.00 87.25 263 VAL A O 1
ATOM 2074 N N . ALA A 1 264 ? 4.200 -11.445 4.196 1.00 87.38 264 ALA A N 1
ATOM 2075 C CA . ALA A 1 264 ? 3.514 -11.588 5.472 1.00 87.38 264 ALA A CA 1
ATOM 2076 C C . ALA A 1 264 ? 3.394 -13.080 5.820 1.00 87.38 264 ALA A C 1
ATOM 2078 O O . ALA A 1 264 ? 2.733 -13.837 5.107 1.00 87.38 264 ALA A O 1
ATOM 2079 N N . VAL A 1 265 ? 4.031 -13.493 6.911 1.00 90.88 265 VAL A N 1
ATOM 2080 C CA . VAL A 1 265 ? 4.043 -14.867 7.415 1.00 90.88 265 VAL A CA 1
ATOM 2081 C C . VAL A 1 265 ? 3.082 -14.972 8.590 1.00 90.88 265 VAL A C 1
ATOM 2083 O O . VAL A 1 265 ? 3.113 -14.158 9.511 1.00 90.88 265 VAL A O 1
ATOM 2086 N N . PHE A 1 266 ? 2.187 -15.959 8.536 1.00 93.75 266 PHE A N 1
ATOM 2087 C CA . PHE A 1 266 ? 1.215 -16.213 9.596 1.00 93.75 266 PHE A CA 1
ATOM 2088 C C . PHE A 1 266 ? 1.894 -16.820 10.825 1.00 93.75 266 PHE A C 1
ATOM 2090 O O . PHE A 1 266 ? 2.556 -17.849 10.718 1.00 93.75 266 PHE A O 1
ATOM 2097 N N . ASP A 1 267 ? 1.650 -16.223 11.990 1.00 91.56 267 ASP A N 1
ATOM 2098 C CA . ASP A 1 267 ? 2.149 -16.720 13.270 1.00 91.56 267 ASP A CA 1
ATOM 2099 C C . ASP A 1 267 ? 1.091 -17.521 14.023 1.00 91.56 267 ASP A C 1
ATOM 2101 O O . ASP A 1 267 ? 1.255 -18.702 14.324 1.00 91.56 267 ASP A O 1
ATOM 2105 N N . SER A 1 268 ? 0.010 -16.846 14.413 1.00 93.19 268 SER A N 1
ATOM 2106 C CA . SER A 1 268 ? -0.971 -17.393 15.345 1.00 93.19 268 SER A CA 1
ATOM 2107 C C . SER A 1 268 ? -2.301 -16.644 15.273 1.00 93.19 268 SER A C 1
ATOM 2109 O O . SER A 1 268 ? -2.481 -15.711 14.487 1.00 93.19 268 SER A O 1
ATOM 2111 N N . ARG A 1 269 ? -3.271 -17.078 16.085 1.00 94.56 269 ARG A N 1
ATOM 2112 C CA . ARG A 1 269 ? -4.565 -16.406 16.243 1.00 94.56 269 ARG A CA 1
ATOM 2113 C C . ARG A 1 269 ? -4.804 -16.003 17.688 1.00 94.56 269 ARG A C 1
ATOM 2115 O O . ARG A 1 269 ? -4.428 -16.730 18.605 1.00 94.56 269 ARG A O 1
ATOM 2122 N N . THR A 1 270 ? -5.498 -14.890 17.866 1.00 92.94 270 THR A N 1
ATOM 2123 C CA . THR A 1 270 ? -5.905 -14.351 19.165 1.00 92.94 270 THR A CA 1
ATOM 2124 C C . THR A 1 270 ? -7.356 -13.882 19.130 1.00 92.94 270 THR A C 1
ATOM 2126 O O . THR A 1 270 ? -7.904 -13.600 18.065 1.00 92.94 270 THR A O 1
ATOM 2129 N N . ASP A 1 271 ? -7.987 -13.826 20.299 1.00 92.50 271 ASP A N 1
ATOM 2130 C CA . ASP A 1 271 ? -9.349 -13.306 20.457 1.00 92.50 271 ASP A CA 1
ATOM 2131 C C . ASP A 1 271 ? -9.385 -11.778 20.593 1.00 92.50 271 ASP A C 1
ATOM 2133 O O . ASP A 1 271 ? -10.460 -11.194 20.480 1.00 92.50 271 ASP A O 1
ATOM 2137 N N . LYS A 1 272 ? -8.217 -11.137 20.764 1.00 89.19 272 LYS A N 1
ATOM 2138 C CA . LYS A 1 272 ? -8.074 -9.674 20.784 1.00 89.19 272 LYS A CA 1
ATOM 2139 C C . LYS A 1 272 ? -8.611 -9.045 19.494 1.00 89.19 272 LYS A C 1
ATOM 2141 O O . LYS A 1 272 ? -8.322 -9.544 18.404 1.00 89.19 272 LYS A O 1
ATOM 2146 N N . LYS A 1 273 ? -9.337 -7.938 19.608 1.00 87.06 273 LYS A N 1
ATOM 2147 C CA . LYS A 1 273 ? -9.830 -7.092 18.511 1.00 87.06 273 LYS A CA 1
ATOM 2148 C C . LYS A 1 273 ? -9.009 -5.818 18.383 1.00 87.06 273 LYS A C 1
ATOM 2150 O O . LYS A 1 273 ? -8.168 -5.540 19.232 1.00 87.06 273 LYS A O 1
ATOM 2155 N N . ASP A 1 274 ? -9.233 -5.062 17.312 1.00 83.81 274 ASP A N 1
ATOM 2156 C CA . ASP A 1 274 ? -8.491 -3.831 17.012 1.00 83.81 274 ASP A CA 1
ATOM 2157 C C . ASP A 1 274 ? -8.433 -2.886 18.223 1.00 83.81 274 ASP A C 1
ATOM 2159 O O . ASP A 1 274 ? -7.350 -2.469 18.635 1.00 83.81 274 ASP A O 1
ATOM 2163 N N . ALA A 1 275 ? -9.580 -2.671 18.878 1.00 76.94 275 ALA A N 1
ATOM 2164 C CA . ALA A 1 275 ? -9.682 -1.853 20.084 1.00 76.94 275 ALA A CA 1
ATOM 2165 C C . ALA A 1 275 ? -8.726 -2.310 21.198 1.00 76.94 275 ALA A C 1
ATOM 2167 O O . ALA A 1 275 ? -8.061 -1.472 21.802 1.00 76.94 275 ALA A O 1
ATOM 2168 N N . ASP A 1 276 ? -8.585 -3.622 21.412 1.00 84.94 276 ASP A N 1
ATOM 2169 C CA . ASP A 1 276 ? -7.688 -4.161 22.434 1.00 84.94 276 ASP A CA 1
ATOM 2170 C C . ASP A 1 276 ? -6.232 -3.787 22.131 1.00 84.94 276 ASP A C 1
ATOM 2172 O O . ASP A 1 276 ? -5.528 -3.328 23.023 1.00 84.94 276 ASP A O 1
ATOM 2176 N N . PHE A 1 277 ? -5.781 -3.908 20.875 1.00 82.94 277 PHE A N 1
ATOM 2177 C CA . PHE A 1 277 ? -4.411 -3.541 20.477 1.00 82.94 277 PHE A CA 1
ATOM 2178 C C . PHE A 1 277 ? -4.161 -2.030 20.511 1.00 82.94 277 PHE A C 1
ATOM 2180 O O . PHE A 1 277 ? -3.047 -1.575 20.796 1.00 82.94 277 PHE A O 1
ATOM 2187 N N . VAL A 1 278 ? -5.179 -1.233 20.184 1.00 75.25 278 VAL A N 1
ATOM 2188 C CA . VAL A 1 278 ? -5.091 0.230 20.213 1.00 75.25 278 VAL A CA 1
ATOM 2189 C C . VAL A 1 278 ? -5.015 0.734 21.653 1.00 75.25 278 VAL A C 1
ATOM 2191 O O . VAL A 1 278 ? -4.200 1.615 21.944 1.00 75.25 278 VAL A O 1
ATOM 2194 N N . GLU A 1 279 ? -5.813 0.170 22.556 1.00 72.94 279 GLU A N 1
ATOM 2195 C CA . GLU A 1 279 ? -5.854 0.544 23.972 1.00 72.94 279 GLU A CA 1
ATOM 2196 C C . GLU A 1 279 ? -4.670 -0.015 24.774 1.00 72.94 279 GLU A C 1
ATOM 2198 O O . GLU A 1 279 ? -4.275 0.578 25.785 1.00 72.94 279 GLU A O 1
ATOM 2203 N N . GLU A 1 280 ? -4.051 -1.106 24.314 1.00 73.88 280 GLU A N 1
ATOM 2204 C CA . GLU A 1 280 ? -2.894 -1.705 24.975 1.00 73.88 280 GLU A CA 1
ATOM 2205 C C . GLU A 1 280 ? -1.725 -0.704 25.046 1.00 73.88 280 GLU A C 1
ATOM 2207 O O . GLU A 1 280 ? -1.236 -0.166 24.042 1.00 73.88 280 GLU A O 1
ATOM 2212 N N . ARG A 1 281 ? -1.275 -0.409 26.273 1.00 61.06 281 ARG A N 1
ATOM 2213 C CA . ARG A 1 281 ? -0.111 0.456 26.509 1.00 61.06 281 ARG A CA 1
ATOM 2214 C C . ARG A 1 281 ? 1.176 -0.316 26.217 1.00 61.06 281 ARG A C 1
ATOM 2216 O O . ARG A 1 281 ? 1.262 -1.508 26.503 1.00 61.06 281 ARG A O 1
ATOM 2223 N N . ARG A 1 282 ? 2.186 0.387 25.688 1.00 59.88 282 ARG A N 1
ATOM 2224 C CA . ARG A 1 282 ? 3.529 -0.171 25.469 1.00 59.88 282 ARG A CA 1
ATOM 2225 C C . ARG A 1 282 ? 4.139 -0.584 26.805 1.00 59.88 282 ARG A C 1
ATOM 2227 O O . ARG A 1 282 ? 4.360 0.272 27.657 1.00 59.88 282 ARG A O 1
ATOM 2234 N N . VAL A 1 283 ? 4.430 -1.870 26.965 1.00 56.72 283 VAL A N 1
ATOM 2235 C CA . VAL A 1 283 ? 5.205 -2.389 28.096 1.00 56.72 283 VAL A CA 1
ATOM 2236 C C . VAL A 1 283 ? 6.645 -2.549 27.619 1.00 56.72 283 VAL A C 1
ATOM 2238 O O . VAL A 1 283 ? 6.944 -3.417 26.802 1.00 56.72 283 VAL A O 1
ATOM 2241 N N . ARG A 1 284 ? 7.552 -1.690 28.094 1.00 53.97 284 ARG A N 1
ATOM 2242 C CA . ARG A 1 284 ? 8.989 -1.825 27.826 1.00 53.97 284 ARG A CA 1
ATOM 2243 C C . ARG A 1 284 ? 9.570 -2.717 28.926 1.00 53.97 284 ARG A C 1
ATOM 2245 O O . ARG A 1 284 ? 9.382 -2.449 30.101 1.00 53.97 284 ARG A O 1
ATOM 2252 N N . THR A 1 285 ? 10.276 -3.792 28.589 1.00 49.59 285 THR A N 1
ATOM 2253 C CA . THR A 1 285 ? 11.063 -4.511 29.609 1.00 49.59 285 THR A CA 1
ATOM 2254 C C . THR A 1 285 ? 12.385 -3.766 29.765 1.00 49.59 285 THR A C 1
ATOM 2256 O O . THR A 1 285 ? 13.130 -3.682 28.793 1.00 49.59 285 THR A O 1
ATOM 2259 N N . ALA A 1 286 ? 12.672 -3.189 30.936 1.00 47.50 286 ALA A N 1
ATOM 2260 C CA . ALA A 1 286 ? 13.936 -2.484 31.165 1.00 47.50 286 ALA A CA 1
ATOM 2261 C C . ALA A 1 286 ? 15.125 -3.442 30.996 1.00 47.50 286 ALA A C 1
ATOM 2263 O O . ALA A 1 286 ? 15.303 -4.344 31.815 1.00 47.50 286 ALA A O 1
ATOM 2264 N N . GLN A 1 287 ? 15.942 -3.255 29.956 1.00 55.53 287 GLN A N 1
ATOM 2265 C CA . GLN A 1 287 ? 17.176 -4.025 29.793 1.00 55.53 287 GLN A CA 1
ATOM 2266 C C . GLN A 1 287 ? 18.320 -3.395 30.606 1.00 55.53 287 GLN A C 1
ATOM 2268 O O . GLN A 1 287 ? 19.223 -4.108 31.042 1.00 55.53 287 GLN A O 1
ATOM 2273 N N . THR A 1 288 ? 18.264 -2.086 30.894 1.00 61.16 288 THR A N 1
ATOM 2274 C CA . THR A 1 288 ? 19.317 -1.356 31.619 1.00 61.16 288 THR A CA 1
ATOM 2275 C C . THR A 1 288 ? 18.794 -0.293 32.607 1.00 61.16 288 THR A C 1
ATOM 2277 O O . THR A 1 288 ? 17.627 0.111 32.601 1.00 61.16 288 THR A O 1
ATOM 2280 N N . LYS A 1 289 ? 19.682 0.185 33.499 1.00 64.38 289 LYS A N 1
ATOM 2281 C CA . LYS A 1 289 ? 19.415 1.325 34.407 1.00 64.38 289 LYS A CA 1
ATOM 2282 C C . LYS A 1 289 ? 19.142 2.625 33.635 1.00 64.38 289 LYS A C 1
ATOM 2284 O O . LYS A 1 289 ? 18.347 3.444 34.095 1.00 64.38 289 LYS A O 1
ATOM 2289 N N . GLU A 1 290 ? 19.760 2.780 32.467 1.00 71.06 290 GLU A N 1
ATOM 2290 C CA . GLU A 1 290 ? 19.611 3.934 31.574 1.00 71.06 290 GLU A CA 1
ATOM 2291 C C . GLU A 1 290 ? 18.201 3.994 30.972 1.00 71.06 290 GLU A C 1
ATOM 2293 O O . GLU A 1 290 ? 17.591 5.063 30.956 1.00 71.06 290 GLU A O 1
ATOM 2298 N N . ASP A 1 291 ? 17.612 2.843 30.627 1.00 74.50 291 ASP A N 1
ATOM 2299 C CA . ASP A 1 291 ? 16.232 2.777 30.124 1.00 74.50 291 ASP A CA 1
ATOM 2300 C C . ASP A 1 291 ? 15.219 3.273 31.168 1.00 74.50 291 ASP A C 1
ATOM 2302 O O . ASP A 1 291 ? 14.238 3.951 30.846 1.00 74.50 291 ASP A O 1
ATOM 2306 N N . THR A 1 292 ? 15.462 2.960 32.448 1.00 81.12 292 THR A N 1
ATOM 2307 C CA . THR A 1 292 ? 14.603 3.418 33.555 1.00 81.12 292 THR A CA 1
ATOM 2308 C C . THR A 1 292 ? 14.702 4.935 33.724 1.00 81.12 292 THR A C 1
ATOM 2310 O O . THR A 1 292 ? 13.687 5.601 33.922 1.00 81.12 292 THR A O 1
ATOM 2313 N N . ALA A 1 293 ? 15.910 5.495 33.607 1.00 84.62 293 ALA A N 1
ATOM 2314 C CA . ALA A 1 293 ? 16.128 6.936 33.665 1.00 84.62 293 ALA A CA 1
ATOM 2315 C C . ALA A 1 293 ? 15.454 7.660 32.489 1.00 84.62 293 ALA A C 1
ATOM 2317 O O . ALA A 1 293 ? 14.793 8.677 32.697 1.00 84.62 293 ALA A O 1
ATOM 2318 N N . GLN A 1 294 ? 15.549 7.114 31.275 1.00 82.56 294 GLN A N 1
ATOM 2319 C CA . GLN A 1 294 ? 14.881 7.689 30.111 1.00 82.56 294 GLN A CA 1
ATOM 2320 C C . GLN A 1 294 ? 13.356 7.631 30.250 1.00 82.56 294 GLN A C 1
ATOM 2322 O O . GLN A 1 294 ? 12.685 8.626 30.007 1.00 82.56 294 GLN A O 1
ATOM 2327 N N . THR A 1 295 ? 12.807 6.525 30.754 1.00 83.38 295 THR A N 1
ATOM 2328 C CA . THR A 1 295 ? 11.355 6.392 30.961 1.00 83.38 295 THR A CA 1
ATOM 2329 C C . THR A 1 295 ? 10.815 7.391 31.989 1.00 83.38 295 THR A C 1
ATOM 2331 O O . THR A 1 295 ? 9.720 7.921 31.819 1.00 83.38 295 THR A O 1
ATOM 2334 N N . ILE A 1 296 ? 11.590 7.714 33.034 1.00 87.62 296 ILE A N 1
ATOM 2335 C CA . ILE A 1 296 ? 11.236 8.790 33.975 1.00 87.62 296 ILE A CA 1
ATOM 2336 C C . ILE A 1 296 ? 11.115 10.136 33.244 1.00 87.62 296 ILE A C 1
ATOM 2338 O O . ILE A 1 296 ? 10.197 10.904 33.533 1.00 87.62 296 ILE A O 1
ATOM 2342 N N . LEU A 1 297 ? 12.027 10.433 32.314 1.00 87.50 297 LEU A N 1
ATOM 2343 C CA . LEU A 1 297 ? 11.988 11.668 31.528 1.00 87.50 297 LEU A CA 1
ATOM 2344 C C . LEU A 1 297 ? 10.815 11.667 30.543 1.00 87.50 297 LEU A C 1
ATOM 2346 O O . LEU A 1 297 ? 10.112 12.672 30.475 1.00 87.50 297 LEU A O 1
ATOM 2350 N N . ASP A 1 298 ? 10.571 10.546 29.859 1.00 84.56 298 ASP A N 1
ATOM 2351 C CA . ASP A 1 298 ? 9.473 10.379 28.901 1.00 84.56 298 ASP A CA 1
ATOM 2352 C C . ASP A 1 298 ? 8.123 10.635 29.604 1.00 84.56 298 ASP A C 1
ATOM 2354 O O . ASP A 1 298 ? 7.400 11.559 29.228 1.00 84.56 298 ASP A O 1
ATOM 2358 N N . ILE A 1 299 ? 7.839 9.937 30.715 1.00 86.12 299 ILE A N 1
ATOM 2359 C CA . ILE A 1 299 ? 6.595 10.110 31.494 1.00 86.12 299 ILE A CA 1
ATOM 2360 C C . ILE A 1 299 ? 6.418 11.556 31.971 1.00 86.12 299 ILE A C 1
ATOM 2362 O O . ILE A 1 299 ? 5.314 12.101 31.916 1.00 86.12 299 ILE A O 1
ATOM 2366 N N . LEU A 1 300 ? 7.489 12.193 32.459 1.00 85.12 300 LEU A N 1
ATOM 2367 C CA . LEU A 1 300 ? 7.413 13.585 32.899 1.00 85.12 300 LEU A CA 1
ATOM 2368 C C . LEU A 1 300 ? 7.189 14.546 31.728 1.00 85.12 300 LEU A C 1
ATOM 2370 O O . LEU A 1 300 ? 6.477 15.524 31.906 1.00 85.12 300 LEU A O 1
ATOM 2374 N N . SER A 1 301 ? 7.755 14.283 30.550 1.00 80.31 301 SER A N 1
ATOM 2375 C CA . SER A 1 301 ? 7.574 15.125 29.358 1.00 80.31 301 SER A CA 1
ATOM 2376 C C . SER A 1 301 ? 6.200 14.970 28.700 1.00 80.31 301 SER A C 1
ATOM 2378 O O . SER A 1 301 ? 5.680 15.931 28.140 1.00 80.31 301 SER A O 1
ATOM 2380 N N . GLU A 1 302 ? 5.584 13.793 28.812 1.00 76.81 302 GLU A N 1
ATOM 2381 C CA . GLU A 1 302 ? 4.206 13.539 28.377 1.00 76.81 302 GLU A CA 1
ATOM 2382 C C . GLU A 1 302 ? 3.164 14.098 29.363 1.00 76.81 302 GLU A C 1
ATOM 2384 O O . GLU A 1 302 ? 1.988 14.263 29.019 1.00 76.81 302 GLU A O 1
ATOM 2389 N N . SER A 1 303 ? 3.572 14.417 30.597 1.00 77.44 303 SER A N 1
ATOM 2390 C CA . SER A 1 303 ? 2.694 15.032 31.588 1.00 77.44 303 SER A CA 1
ATOM 2391 C C . SER A 1 303 ? 2.443 16.509 31.251 1.00 77.44 303 SER A C 1
ATOM 2393 O O . SER A 1 303 ? 3.358 17.277 30.958 1.00 77.44 303 SER A O 1
ATOM 2395 N N . LYS A 1 304 ? 1.176 16.945 31.328 1.00 72.25 304 LYS A N 1
ATOM 2396 C CA . LYS A 1 304 ? 0.757 18.315 30.957 1.00 72.25 304 LYS A CA 1
ATOM 2397 C C . LYS A 1 304 ? 1.506 19.424 31.706 1.00 72.25 304 LYS A C 1
ATOM 2399 O O . LYS A 1 304 ? 1.580 20.544 31.215 1.00 72.25 304 LYS A O 1
ATOM 2404 N N . THR A 1 305 ? 2.002 19.137 32.906 1.00 73.75 305 THR A N 1
ATOM 2405 C CA . THR A 1 305 ? 2.651 20.104 33.803 1.00 73.75 305 THR A CA 1
ATOM 2406 C C . THR A 1 305 ? 4.151 19.861 33.944 1.00 73.75 305 THR A C 1
ATOM 2408 O O . THR A 1 305 ? 4.761 20.409 34.865 1.00 73.75 305 THR A O 1
ATOM 2411 N N . ALA A 1 306 ? 4.738 18.998 33.104 1.00 81.56 306 ALA A N 1
ATOM 2412 C CA . ALA A 1 306 ? 6.130 18.551 33.202 1.00 81.56 306 ALA A CA 1
ATOM 2413 C C . ALA A 1 306 ? 6.534 18.067 34.614 1.00 81.56 306 ALA A C 1
ATOM 2415 O O . ALA A 1 306 ? 7.692 18.164 35.038 1.00 81.56 306 ALA A O 1
ATOM 2416 N N . SER A 1 307 ? 5.542 17.613 35.385 1.00 81.19 307 SER A N 1
ATOM 2417 C CA . SER A 1 307 ? 5.645 17.269 36.799 1.00 81.19 307 SER A CA 1
ATOM 2418 C C . SER A 1 307 ? 4.649 16.178 37.178 1.00 81.19 307 SER A C 1
ATOM 2420 O O . SER A 1 307 ? 3.614 16.013 36.532 1.00 81.19 307 SER A O 1
ATOM 2422 N N . MET A 1 308 ? 4.979 15.412 38.216 1.00 85.62 308 MET A N 1
ATOM 2423 C CA . MET A 1 308 ? 4.146 14.322 38.728 1.00 85.62 308 MET A CA 1
ATOM 2424 C C . MET A 1 308 ? 4.433 14.084 40.214 1.00 85.62 308 MET A C 1
ATOM 2426 O O . MET A 1 308 ? 5.547 14.345 40.690 1.00 85.62 308 MET A O 1
ATOM 2430 N N . GLY A 1 309 ? 3.444 13.596 40.967 1.00 87.31 309 GLY A N 1
ATOM 2431 C CA . GLY A 1 309 ? 3.642 13.206 42.363 1.00 87.31 309 GLY A CA 1
ATOM 2432 C C . GLY A 1 309 ? 4.679 12.084 42.478 1.00 87.31 309 GLY A C 1
ATOM 2433 O O . GLY A 1 309 ? 4.716 11.176 41.656 1.00 87.31 309 GLY A O 1
ATOM 2434 N N . SER A 1 310 ? 5.543 12.116 43.497 1.00 86.88 310 SER A N 1
ATOM 2435 C CA . SER A 1 310 ? 6.665 11.166 43.598 1.00 86.88 310 SER A CA 1
ATOM 2436 C C . SER A 1 310 ? 6.232 9.699 43.708 1.00 86.88 310 SER A C 1
ATOM 2438 O O . SER A 1 310 ? 6.983 8.826 43.276 1.00 86.88 310 SER A O 1
ATOM 2440 N N . GLU A 1 311 ? 5.088 9.420 44.331 1.00 85.88 311 GLU A N 1
ATOM 2441 C CA . GLU A 1 311 ? 4.554 8.057 44.473 1.00 85.88 311 GLU A CA 1
ATOM 2442 C C . GLU A 1 311 ? 3.841 7.600 43.199 1.00 85.88 311 GLU A C 1
ATOM 2444 O O . GLU A 1 311 ? 4.018 6.463 42.772 1.00 85.88 311 GLU A O 1
ATOM 2449 N N . GLU A 1 312 ? 3.112 8.511 42.555 1.00 87.12 312 GLU A N 1
ATOM 2450 C CA . GLU A 1 312 ? 2.436 8.282 41.277 1.00 87.12 312 GLU A CA 1
ATOM 2451 C C . GLU A 1 312 ? 3.443 8.005 40.157 1.00 87.12 312 GLU A C 1
ATOM 2453 O O . GLU A 1 312 ? 3.319 7.010 39.451 1.00 87.12 312 GLU A O 1
ATOM 2458 N N . LEU A 1 313 ? 4.513 8.804 40.075 1.00 88.44 313 LEU A N 1
ATOM 2459 C CA . LEU A 1 313 ? 5.598 8.587 39.120 1.00 88.44 313 LEU A CA 1
ATOM 2460 C C . LEU A 1 313 ? 6.275 7.229 39.336 1.00 88.44 313 LEU A C 1
ATOM 2462 O O . LEU A 1 313 ? 6.600 6.537 38.377 1.00 88.44 313 LEU A O 1
ATOM 2466 N N . CYS A 1 314 ? 6.479 6.830 40.595 1.00 87.06 314 CYS A N 1
ATOM 2467 C CA . CYS A 1 314 ? 7.046 5.524 40.918 1.00 87.06 314 CYS A CA 1
ATOM 2468 C C . CYS A 1 314 ? 6.117 4.392 40.458 1.00 87.06 314 CYS A C 1
ATOM 2470 O O . CYS A 1 314 ? 6.579 3.453 39.814 1.00 87.06 314 CYS A O 1
ATOM 2472 N N . ALA A 1 315 ? 4.815 4.497 40.734 1.00 86.06 315 ALA A N 1
ATOM 2473 C CA . ALA A 1 315 ? 3.829 3.511 40.306 1.00 86.06 315 ALA A CA 1
ATOM 2474 C C . ALA A 1 315 ? 3.747 3.398 38.774 1.00 86.06 315 ALA A C 1
ATOM 2476 O O . ALA A 1 315 ? 3.739 2.284 38.250 1.00 86.06 315 ALA A O 1
ATOM 2477 N N . GLU A 1 316 ? 3.748 4.524 38.055 1.00 84.44 316 GLU A N 1
ATOM 2478 C CA . GLU A 1 316 ? 3.659 4.535 36.592 1.00 84.44 316 GLU A CA 1
ATOM 2479 C C . GLU A 1 316 ? 4.932 3.968 35.943 1.00 84.44 316 GLU A C 1
ATOM 2481 O O . GLU A 1 316 ? 4.838 3.137 35.042 1.00 84.44 316 GLU A O 1
ATOM 2486 N N . VAL A 1 317 ? 6.125 4.306 36.452 1.00 85.00 317 VAL A N 1
ATOM 2487 C CA . VAL A 1 317 ? 7.389 3.730 35.954 1.00 85.00 317 VAL A CA 1
ATOM 2488 C C . VAL A 1 317 ? 7.458 2.226 36.218 1.00 85.00 317 VAL A C 1
ATOM 2490 O O . VAL A 1 317 ? 7.816 1.465 35.322 1.00 85.00 317 VAL A O 1
ATOM 2493 N N . LEU A 1 318 ? 7.091 1.771 37.422 1.00 84.44 318 LEU A N 1
ATOM 2494 C CA . LEU A 1 318 ? 7.080 0.341 37.758 1.00 84.44 318 LEU A CA 1
ATOM 2495 C C . LEU A 1 318 ? 6.111 -0.440 36.862 1.00 84.44 318 LEU A C 1
ATOM 2497 O O . LEU A 1 318 ? 6.433 -1.547 36.430 1.00 84.44 318 LEU A O 1
ATOM 2501 N N . LYS A 1 319 ? 4.956 0.158 36.544 1.00 79.94 319 LYS A N 1
ATOM 2502 C CA . LYS A 1 319 ? 3.967 -0.404 35.620 1.00 79.94 319 LYS A CA 1
ATOM 2503 C C . LYS A 1 319 ? 4.484 -0.470 34.180 1.00 79.94 319 LYS A C 1
ATOM 2505 O O . LYS A 1 319 ? 4.190 -1.439 33.489 1.00 79.94 319 LYS A O 1
ATOM 2510 N N . GLN A 1 320 ? 5.235 0.536 33.729 1.00 72.56 320 GLN A N 1
ATOM 2511 C CA . GLN A 1 320 ? 5.739 0.601 32.354 1.00 72.56 320 GLN A CA 1
ATOM 2512 C C . GLN A 1 320 ? 6.990 -0.252 32.110 1.00 72.56 320 GLN A C 1
ATOM 2514 O O . GLN A 1 320 ? 7.135 -0.767 31.003 1.00 72.56 320 GLN A O 1
ATOM 2519 N N . MET A 1 321 ? 7.870 -0.394 33.113 1.00 68.25 321 MET A N 1
ATOM 2520 C CA . MET A 1 321 ? 9.239 -0.905 32.930 1.00 68.25 321 MET A CA 1
ATOM 2521 C C . MET A 1 321 ? 9.542 -2.275 33.553 1.00 68.25 321 MET A C 1
ATOM 2523 O O . MET A 1 321 ? 10.658 -2.775 33.400 1.00 68.25 321 MET A O 1
ATOM 2527 N N . ASN A 1 322 ? 8.590 -2.884 34.270 1.00 68.81 322 ASN A N 1
ATOM 2528 C CA . ASN A 1 322 ? 8.787 -4.119 35.047 1.00 68.81 322 ASN A CA 1
ATOM 2529 C C . ASN A 1 322 ? 10.109 -4.126 35.854 1.00 68.81 322 ASN A C 1
ATOM 2531 O O . ASN A 1 322 ? 10.836 -5.119 35.902 1.00 68.81 322 ASN A O 1
ATOM 2535 N N . CYS A 1 323 ? 10.464 -2.982 36.448 1.00 74.19 323 CYS A N 1
ATOM 2536 C CA . CYS A 1 323 ? 11.706 -2.803 37.196 1.00 74.19 323 CYS A CA 1
ATOM 2537 C C . CYS A 1 323 ? 11.464 -2.885 38.712 1.00 74.19 323 CYS A C 1
ATOM 2539 O O . CYS A 1 323 ? 10.341 -2.762 39.190 1.00 74.19 323 CYS A O 1
ATOM 2541 N N . SER A 1 324 ? 12.522 -3.056 39.509 1.00 81.25 324 SER A N 1
ATOM 2542 C CA . SER A 1 324 ? 12.401 -2.983 40.972 1.00 81.25 324 SER A CA 1
ATOM 2543 C C . SER A 1 324 ? 12.303 -1.530 41.455 1.00 81.25 324 SER A C 1
ATOM 2545 O O . SER A 1 324 ? 12.883 -0.627 40.845 1.00 81.25 324 SER A O 1
ATOM 2547 N N . LYS A 1 325 ? 11.670 -1.293 42.614 1.00 85.44 325 LYS A N 1
ATOM 2548 C CA . LYS A 1 325 ? 11.648 0.037 43.259 1.00 85.44 325 LYS A CA 1
ATOM 2549 C C . LYS A 1 325 ? 13.060 0.593 43.490 1.00 85.44 325 LYS A C 1
ATOM 2551 O O . LYS A 1 325 ? 13.308 1.772 43.269 1.00 85.44 325 LYS A O 1
ATOM 2556 N N . ARG A 1 326 ? 14.013 -0.280 43.834 1.00 84.88 326 ARG A N 1
ATOM 2557 C CA . ARG A 1 326 ? 15.428 0.081 44.008 1.00 84.88 326 ARG A CA 1
ATOM 2558 C C . ARG A 1 326 ? 16.060 0.602 42.712 1.00 84.88 326 ARG A C 1
ATOM 2560 O O . ARG A 1 326 ? 16.885 1.508 42.762 1.00 84.88 326 ARG A O 1
ATOM 2567 N N . THR A 1 327 ? 15.686 0.045 41.560 1.00 83.19 327 THR A N 1
ATOM 2568 C CA . THR A 1 327 ? 16.160 0.506 40.245 1.00 83.19 327 THR A CA 1
ATOM 2569 C C . THR A 1 327 ? 15.630 1.905 39.936 1.00 83.19 327 THR A C 1
ATOM 2571 O O . THR A 1 327 ? 16.409 2.770 39.541 1.00 83.19 327 THR A O 1
ATOM 2574 N N . PHE A 1 328 ? 14.343 2.147 40.202 1.00 87.62 328 PHE A N 1
ATOM 2575 C CA . PHE A 1 328 ? 13.728 3.471 40.086 1.00 87.62 328 PHE A CA 1
ATOM 2576 C C . PHE A 1 328 ? 14.407 4.504 40.998 1.00 87.62 328 PHE A C 1
ATOM 2578 O O . PHE A 1 328 ? 14.781 5.579 40.531 1.00 87.62 328 PHE A O 1
ATOM 2585 N N . ASP A 1 329 ? 14.615 4.176 42.277 1.00 88.81 329 ASP A N 1
ATOM 2586 C CA . ASP A 1 329 ? 15.222 5.097 43.244 1.00 88.81 329 ASP A CA 1
ATOM 2587 C C . ASP A 1 329 ? 16.654 5.489 42.838 1.00 88.81 329 ASP A C 1
ATOM 2589 O O . ASP A 1 329 ? 17.021 6.663 42.931 1.00 88.81 329 ASP A O 1
ATOM 2593 N N . ASN A 1 330 ? 17.437 4.536 42.317 1.00 86.81 330 ASN A N 1
ATOM 2594 C CA . ASN A 1 330 ? 18.783 4.795 41.801 1.00 86.81 330 ASN A CA 1
ATOM 2595 C C . ASN A 1 330 ? 18.763 5.706 40.564 1.00 86.81 330 ASN A C 1
ATOM 2597 O O . ASN A 1 330 ? 19.465 6.714 40.546 1.00 86.81 330 ASN A O 1
ATOM 2601 N N . ALA A 1 331 ? 17.934 5.387 39.562 1.00 88.06 331 ALA A N 1
ATOM 2602 C CA . ALA A 1 331 ? 17.818 6.181 38.335 1.00 88.06 331 ALA A CA 1
ATOM 2603 C C . ALA A 1 331 ? 17.346 7.615 38.632 1.00 88.06 331 ALA A C 1
ATOM 2605 O O . ALA A 1 331 ? 17.873 8.592 38.105 1.00 88.06 331 ALA A O 1
ATOM 2606 N N . ARG A 1 332 ? 16.391 7.766 39.554 1.00 90.12 332 ARG A N 1
ATOM 2607 C CA . ARG A 1 332 ? 15.927 9.070 40.034 1.00 90.12 332 ARG A CA 1
ATOM 2608 C C . ARG A 1 332 ? 17.036 9.848 40.748 1.00 90.12 332 ARG A C 1
ATOM 2610 O O . ARG A 1 332 ? 17.152 11.058 40.546 1.00 90.12 332 ARG A O 1
ATOM 2617 N N . ALA A 1 333 ? 17.817 9.199 41.612 1.00 88.81 333 ALA A N 1
ATOM 2618 C CA . ALA A 1 333 ? 18.921 9.851 42.314 1.00 88.81 333 ALA A CA 1
ATOM 2619 C C . ALA A 1 333 ? 19.974 10.377 41.328 1.00 88.81 333 ALA A C 1
ATOM 2621 O O . ALA A 1 333 ? 20.432 11.510 41.471 1.00 88.81 333 ALA A O 1
ATOM 2622 N N . GLU A 1 334 ? 20.279 9.598 40.294 1.00 87.94 334 GLU A N 1
ATOM 2623 C CA . GLU A 1 334 ? 21.207 9.964 39.226 1.00 87.94 334 GLU A CA 1
ATOM 2624 C C . GLU A 1 334 ? 20.686 11.130 38.376 1.00 87.94 334 GLU A C 1
ATOM 2626 O O . GLU A 1 334 ? 21.388 12.121 38.198 1.00 87.94 334 GLU A O 1
ATOM 2631 N N . LEU A 1 335 ? 19.419 11.098 37.945 1.00 89.50 335 LEU A N 1
ATOM 2632 C CA . LEU A 1 335 ? 18.801 12.216 37.218 1.00 89.50 335 LEU A CA 1
ATOM 2633 C C . LEU A 1 335 ? 18.783 13.514 38.036 1.00 89.50 335 LEU A C 1
ATOM 2635 O O . LEU A 1 335 ? 18.908 14.607 37.478 1.00 89.50 335 LEU A O 1
ATOM 2639 N N . LYS A 1 336 ? 18.629 13.405 39.361 1.00 89.38 336 LYS A N 1
ATOM 2640 C CA . LYS A 1 336 ? 18.704 14.547 40.275 1.00 89.38 336 LYS A CA 1
ATOM 2641 C C . LYS A 1 336 ? 20.136 15.080 40.385 1.00 89.38 336 LYS A C 1
ATOM 2643 O O . LYS A 1 336 ? 20.316 16.294 40.374 1.00 89.38 336 LYS A O 1
ATOM 2648 N N . GLN A 1 337 ? 21.138 14.202 40.471 1.00 86.75 337 GLN A N 1
ATOM 2649 C CA . GLN A 1 337 ? 22.557 14.586 40.477 1.00 86.75 337 GLN A CA 1
ATOM 2650 C C . GLN A 1 337 ? 22.981 15.231 39.153 1.00 86.75 337 GLN A C 1
ATOM 2652 O O . GLN A 1 337 ? 23.650 16.258 39.164 1.00 86.75 337 GLN A O 1
ATOM 2657 N N . ALA A 1 338 ? 22.514 14.692 38.026 1.00 84.81 338 ALA A N 1
ATOM 2658 C CA . ALA A 1 338 ? 22.718 15.244 36.689 1.00 84.81 338 ALA A CA 1
ATOM 2659 C C . ALA A 1 338 ? 21.926 16.542 36.438 1.00 84.81 338 ALA A C 1
ATOM 2661 O O . ALA A 1 338 ? 21.976 17.098 35.343 1.00 84.81 338 ALA A O 1
ATOM 2662 N N . GLY A 1 339 ? 21.147 17.009 37.419 1.00 84.81 339 GLY A N 1
ATOM 2663 C CA . GLY A 1 339 ? 20.379 18.243 37.327 1.00 84.81 339 GLY A CA 1
ATOM 2664 C C . GLY A 1 339 ? 19.210 18.191 36.346 1.00 84.81 339 GLY A C 1
ATOM 2665 O O . GLY A 1 339 ? 18.640 19.239 36.076 1.00 84.81 339 GLY A O 1
ATOM 2666 N N . LYS A 1 340 ? 18.807 17.016 35.841 1.00 86.62 340 LYS A N 1
ATOM 2667 C CA . LYS A 1 340 ? 17.706 16.856 34.869 1.00 86.62 340 LYS A CA 1
ATOM 2668 C C . LYS A 1 340 ? 16.316 16.910 35.505 1.00 86.62 340 LYS A C 1
ATOM 2670 O O . LYS A 1 340 ? 15.355 17.259 34.823 1.00 86.62 340 LYS A O 1
ATOM 2675 N N . ILE A 1 341 ? 16.213 16.603 36.801 1.00 89.88 341 ILE A N 1
ATOM 2676 C CA . ILE A 1 341 ? 14.963 16.692 37.570 1.00 89.88 341 ILE A CA 1
ATOM 2677 C C . ILE A 1 341 ? 15.152 17.431 38.900 1.00 89.88 341 ILE A C 1
ATOM 2679 O O . ILE A 1 341 ? 16.219 17.381 39.516 1.00 89.88 341 ILE A O 1
ATOM 2683 N N . LYS A 1 342 ? 14.081 18.060 39.390 1.00 88.19 342 LYS A N 1
ATOM 2684 C CA . LYS A 1 342 ? 13.996 18.706 40.709 1.00 88.19 342 LYS A CA 1
ATOM 2685 C C . LYS A 1 342 ? 12.850 18.116 41.521 1.00 88.19 342 LYS A C 1
ATOM 2687 O O . LYS A 1 342 ? 11.847 17.666 40.976 1.00 88.19 342 LYS A O 1
ATOM 2692 N N . THR A 1 343 ? 13.005 18.105 42.844 1.00 88.31 343 THR A N 1
ATOM 2693 C CA . THR A 1 343 ? 11.935 17.718 43.774 1.00 88.31 343 THR A CA 1
ATOM 2694 C C . THR A 1 343 ? 11.413 18.962 44.476 1.00 88.31 343 THR A C 1
ATOM 2696 O O . THR A 1 343 ? 12.188 19.650 45.138 1.00 88.31 343 THR A O 1
ATOM 2699 N N . VAL A 1 344 ? 10.115 19.227 44.356 1.00 85.81 344 VAL A N 1
ATOM 2700 C CA . VAL A 1 344 ? 9.438 20.371 44.978 1.00 85.81 344 VAL A CA 1
ATOM 2701 C C . VAL A 1 344 ? 8.360 19.864 45.925 1.00 85.81 344 VAL A C 1
ATOM 2703 O O . VAL A 1 344 ? 7.678 18.884 45.640 1.00 85.81 344 VAL A O 1
ATOM 2706 N N . LYS A 1 345 ? 8.216 20.521 47.075 1.00 84.00 345 LYS A N 1
ATOM 2707 C CA . LYS A 1 345 ? 7.106 20.273 47.995 1.00 84.00 345 LYS A CA 1
ATOM 2708 C C . LYS A 1 345 ? 5.968 21.212 47.637 1.00 84.00 345 LYS A C 1
ATOM 2710 O O . LYS A 1 345 ? 6.135 22.422 47.755 1.00 84.00 345 LYS A O 1
ATOM 2715 N N . LEU A 1 346 ? 4.841 20.652 47.214 1.00 80.81 346 LEU A N 1
ATOM 2716 C CA . LEU A 1 346 ? 3.619 21.406 46.957 1.00 80.81 346 LEU A CA 1
ATOM 2717 C C . LEU A 1 346 ? 2.581 21.043 48.013 1.00 80.81 346 LEU A C 1
ATOM 2719 O O . LEU A 1 346 ? 2.502 19.891 48.454 1.00 80.81 346 LEU A O 1
ATOM 2723 N N . ARG A 1 347 ? 1.817 22.045 48.441 1.00 76.94 347 ARG A N 1
ATOM 2724 C CA . ARG A 1 347 ? 0.698 21.862 49.357 1.00 76.94 347 ARG A CA 1
ATOM 2725 C C . ARG A 1 347 ? -0.545 21.597 48.523 1.00 76.94 347 ARG A C 1
ATOM 2727 O O . ARG A 1 347 ? -0.871 22.388 47.650 1.00 76.94 347 ARG A O 1
ATOM 2734 N N . GLU A 1 348 ? -1.199 20.471 48.752 1.00 72.00 348 GLU A N 1
ATOM 2735 C CA . GLU A 1 348 ? -2.432 20.126 48.050 1.00 72.00 348 GLU A CA 1
ATOM 2736 C C . GLU A 1 348 ? -3.646 20.780 48.727 1.00 72.00 348 GLU A C 1
ATOM 2738 O O . GLU A 1 348 ? -3.580 21.220 49.879 1.00 72.00 348 GLU A O 1
ATOM 2743 N N . ARG A 1 349 ? -4.784 20.828 48.018 1.00 71.19 349 ARG A N 1
ATOM 2744 C CA . ARG A 1 349 ? -6.056 21.383 48.529 1.00 71.19 349 ARG A CA 1
ATOM 2745 C C . ARG A 1 349 ? -6.556 20.703 49.809 1.00 71.19 349 ARG A C 1
ATOM 2747 O O . ARG A 1 349 ? -7.342 21.295 50.539 1.00 71.19 349 ARG A O 1
ATOM 2754 N N . ASP A 1 350 ? -6.098 19.484 50.085 1.00 72.88 350 ASP A N 1
ATOM 2755 C CA . ASP A 1 350 ? -6.378 18.736 51.317 1.00 72.88 350 ASP A CA 1
ATOM 2756 C C . ASP A 1 350 ? -5.516 19.188 52.519 1.00 72.88 350 ASP A C 1
ATOM 2758 O O . ASP A 1 350 ? -5.614 18.633 53.615 1.00 72.88 350 ASP A O 1
ATOM 2762 N N . GLY A 1 351 ? -4.659 20.196 52.319 1.00 72.38 351 GLY A N 1
ATOM 2763 C CA . GLY A 1 351 ? -3.781 20.781 53.322 1.00 72.38 351 GLY A CA 1
ATOM 2764 C C . GLY A 1 351 ? -2.471 20.025 53.546 1.00 72.38 351 GLY A C 1
ATOM 2765 O O . GLY A 1 351 ? -1.645 20.522 54.321 1.00 72.38 351 GLY A O 1
ATOM 2766 N N . ARG A 1 352 ? -2.248 18.876 52.889 1.00 76.94 352 ARG A N 1
ATOM 2767 C CA . ARG A 1 352 ? -1.045 18.046 53.045 1.00 76.94 352 ARG A CA 1
ATOM 2768 C C . ARG A 1 352 ? 0.049 18.473 52.072 1.00 76.94 352 ARG A C 1
ATOM 2770 O O . ARG A 1 352 ? -0.208 18.885 50.946 1.00 76.94 352 ARG A O 1
ATOM 2777 N N . ASN A 1 353 ? 1.299 18.342 52.503 1.00 77.56 353 ASN A N 1
ATOM 2778 C CA . ASN A 1 353 ? 2.455 18.575 51.642 1.00 77.56 353 ASN A CA 1
ATOM 2779 C C . ASN A 1 353 ? 2.838 17.269 50.940 1.00 77.56 353 ASN A C 1
ATOM 2781 O O . ASN A 1 353 ? 3.175 16.296 51.619 1.00 77.56 353 ASN A O 1
ATOM 2785 N N . LYS A 1 354 ? 2.857 17.258 49.604 1.00 82.12 354 LYS A N 1
ATOM 2786 C CA . LYS A 1 354 ? 3.382 16.141 48.807 1.00 82.12 354 LYS A CA 1
ATOM 2787 C C . LYS A 1 354 ? 4.627 16.545 48.028 1.00 82.12 354 LYS A C 1
ATOM 2789 O O . LYS A 1 354 ? 4.814 17.699 47.642 1.00 82.12 354 LYS A O 1
ATOM 2794 N N . ASN A 1 355 ? 5.504 15.566 47.816 1.00 86.25 355 ASN A N 1
ATOM 2795 C CA . ASN A 1 355 ? 6.694 15.734 46.991 1.00 86.25 355 ASN A CA 1
ATOM 2796 C C . ASN A 1 355 ? 6.327 15.507 45.523 1.00 86.25 355 ASN A C 1
ATOM 2798 O O . ASN A 1 355 ? 5.897 14.413 45.158 1.00 86.25 355 ASN A O 1
ATOM 2802 N N . TYR A 1 356 ? 6.576 16.509 44.694 1.00 87.00 356 TYR A N 1
ATOM 2803 C CA . TYR A 1 356 ? 6.465 16.456 43.243 1.00 87.00 356 TYR A CA 1
ATOM 2804 C C . TYR A 1 356 ? 7.856 16.395 42.618 1.00 87.00 356 TYR A C 1
ATOM 2806 O O . TYR A 1 356 ? 8.802 17.010 43.116 1.00 87.00 356 TYR A O 1
ATOM 2814 N N . ILE A 1 357 ? 7.985 15.637 41.535 1.00 87.81 357 ILE A N 1
ATOM 2815 C CA . ILE A 1 357 ? 9.190 15.569 40.708 1.00 87.81 357 ILE A CA 1
ATOM 2816 C C . ILE A 1 357 ? 8.878 16.288 39.400 1.00 87.81 357 ILE A C 1
ATOM 2818 O O . ILE A 1 357 ? 7.830 16.046 38.811 1.00 87.81 357 ILE A O 1
ATOM 2822 N N . MET A 1 358 ? 9.766 17.181 38.970 1.00 88.25 358 MET A N 1
ATOM 2823 C CA . MET A 1 358 ? 9.609 17.990 37.758 1.00 88.25 358 MET A CA 1
ATOM 2824 C C . MET A 1 358 ? 10.894 18.011 36.934 1.00 88.25 358 MET A C 1
ATOM 2826 O O . MET A 1 358 ? 11.982 17.875 37.499 1.00 88.25 358 MET A O 1
ATOM 2830 N N . LEU A 1 359 ? 10.773 18.198 35.619 1.00 87.12 359 LEU A N 1
ATOM 2831 C CA . LEU A 1 359 ? 11.917 18.391 34.723 1.00 87.12 359 LEU A CA 1
ATOM 2832 C C . LEU A 1 359 ? 12.610 19.735 34.997 1.00 87.12 359 LEU A C 1
ATOM 2834 O O . LEU A 1 359 ? 11.968 20.738 35.294 1.00 87.12 359 LEU A O 1
ATOM 2838 N N . SER A 1 360 ? 13.938 19.761 34.899 1.00 79.25 360 SER A N 1
ATOM 2839 C CA . SER A 1 360 ? 14.757 20.930 35.248 1.00 79.25 360 SER A CA 1
ATOM 2840 C C . SER A 1 360 ? 15.005 21.926 34.113 1.00 79.25 360 SER A C 1
ATOM 2842 O O . SER A 1 360 ? 15.772 22.865 34.338 1.00 79.25 360 SER A O 1
ATOM 2844 N N . TYR A 1 361 ? 14.434 21.732 32.917 1.00 58.75 361 TYR A N 1
ATOM 2845 C CA . TYR A 1 361 ? 14.655 22.626 31.772 1.00 58.75 361 TYR A CA 1
ATOM 2846 C C . TYR A 1 361 ? 14.455 24.094 32.183 1.00 58.75 361 TYR A C 1
ATOM 2848 O O . TYR A 1 361 ? 13.390 24.480 32.659 1.00 58.75 361 TYR A O 1
ATOM 2856 N N . CYS A 1 362 ? 15.513 24.894 32.043 1.00 38.56 362 CYS A N 1
ATOM 2857 C CA . CYS A 1 362 ? 15.542 26.304 32.412 1.00 38.56 362 CYS A CA 1
ATOM 2858 C C . CYS A 1 362 ? 15.749 27.135 31.141 1.00 38.56 362 CYS A C 1
ATOM 2860 O O . CYS A 1 362 ? 16.761 26.961 30.466 1.00 38.56 362 CYS A O 1
ATOM 2862 N N . GLY A 1 363 ? 14.800 28.028 30.847 1.00 29.31 363 GLY A N 1
ATOM 2863 C CA . GLY A 1 363 ? 14.877 29.020 29.772 1.00 29.31 363 GLY A CA 1
ATOM 2864 C C . GLY A 1 363 ? 13.579 29.827 29.621 1.00 29.31 363 GLY A C 1
ATOM 2865 O O . GLY A 1 363 ? 12.722 29.450 28.839 1.00 29.31 363 GLY A O 1
ATOM 2866 N N . GLU A 1 364 ? 13.461 30.902 30.408 1.00 32.88 364 GLU A N 1
ATOM 2867 C CA . GLU A 1 364 ? 12.659 32.123 30.175 1.00 32.88 364 GLU A CA 1
ATOM 2868 C C . GLU A 1 364 ? 11.157 32.018 29.835 1.00 32.88 364 GLU A C 1
ATOM 2870 O O . GLU A 1 364 ? 10.733 32.318 28.730 1.00 32.88 364 GLU A O 1
ATOM 2875 N N . THR A 1 365 ? 10.323 31.813 30.855 1.00 26.97 365 THR A N 1
ATOM 2876 C CA . THR A 1 365 ? 9.225 32.758 31.138 1.00 26.97 365 THR A CA 1
ATOM 2877 C C . THR A 1 365 ? 8.979 32.759 32.637 1.00 26.97 365 THR A C 1
ATOM 2879 O O . THR A 1 365 ? 8.730 31.712 33.235 1.00 26.97 365 THR A O 1
ATOM 2882 N N . SER A 1 366 ? 9.045 33.935 33.255 1.00 33.19 366 SER A N 1
ATOM 2883 C CA . SER A 1 366 ? 8.509 34.162 34.591 1.00 33.19 366 SER A CA 1
ATOM 2884 C C . SER A 1 366 ? 7.032 33.766 34.612 1.00 33.19 366 SER A C 1
ATOM 2886 O O . SER A 1 366 ? 6.189 34.454 34.041 1.00 33.19 366 SER A O 1
ATOM 2888 N N . CYS A 1 367 ? 6.703 32.665 35.269 1.00 26.86 367 CYS A N 1
ATOM 2889 C CA . CYS A 1 367 ? 5.352 32.403 35.736 1.00 26.86 367 CYS A CA 1
ATOM 2890 C C . CYS A 1 367 ? 5.498 31.964 37.185 1.00 26.86 367 CYS A C 1
ATOM 2892 O O . CYS A 1 367 ? 5.783 30.805 37.481 1.00 26.86 367 CYS A O 1
ATOM 2894 N N . ASP A 1 368 ? 5.380 32.940 38.083 1.00 29.84 368 ASP A N 1
ATOM 2895 C CA . ASP A 1 368 ? 5.167 32.712 39.503 1.00 29.84 368 ASP A CA 1
ATOM 2896 C C . ASP A 1 368 ? 3.951 31.796 39.675 1.00 29.84 368 ASP A C 1
ATOM 2898 O O . ASP A 1 368 ? 2.807 32.244 39.649 1.00 29.84 368 ASP A O 1
ATOM 2902 N N . VAL A 1 369 ? 4.180 30.503 39.902 1.00 35.88 369 VAL A N 1
ATOM 2903 C CA . VAL A 1 369 ? 3.150 29.617 40.455 1.00 35.88 369 VAL A CA 1
ATOM 2904 C C . VAL A 1 369 ? 3.175 29.787 41.972 1.00 35.88 369 VAL A C 1
ATOM 2906 O O . VAL A 1 369 ? 3.565 28.905 42.735 1.00 35.88 369 VAL A O 1
ATOM 2909 N N . ARG A 1 370 ? 2.801 30.989 42.419 1.00 27.39 370 ARG A N 1
ATOM 2910 C CA . ARG A 1 370 ? 2.263 31.200 43.761 1.00 27.39 370 ARG A CA 1
ATOM 2911 C C . ARG A 1 370 ? 0.750 31.100 43.620 1.00 27.39 370 ARG A C 1
ATOM 2913 O O . ARG A 1 370 ? 0.150 31.986 43.025 1.00 27.39 370 ARG A O 1
ATOM 2920 N N . ASN A 1 371 ? 0.195 30.022 44.175 1.00 31.34 371 ASN A N 1
ATOM 2921 C CA . ASN A 1 371 ? -1.223 29.647 44.306 1.00 31.34 371 ASN A CA 1
ATOM 2922 C C . ASN A 1 371 ? -1.618 28.427 43.459 1.00 31.34 371 ASN A C 1
ATOM 2924 O O . ASN A 1 371 ? -2.101 28.551 42.335 1.00 31.34 371 ASN A O 1
ATOM 2928 N N . ILE A 1 372 ? -1.469 27.249 44.070 1.00 32.59 372 ILE A N 1
ATOM 2929 C CA . ILE A 1 372 ? -2.416 26.131 43.952 1.00 32.59 372 ILE A CA 1
ATOM 2930 C C . ILE A 1 372 ? -2.917 25.830 45.361 1.00 32.59 372 ILE A C 1
ATOM 2932 O O . ILE A 1 372 ? -2.072 25.908 46.285 1.00 32.59 372 ILE A O 1
#

pLDDT: mean 76.81, std 15.21, range [26.86, 95.56]